Protein 1GQ8 (pdb70)

Solvent-accessible surface area: 13064 Å² total

Nearest PDB structures (foldseek):
  1gq8-assembly1_A  TM=1.003E+00  e=2.981E-58  Daucus carota
  1xg2-assembly1_A  TM=9.934E-01  e=8.150E-42  Solanum lycopersicum
  5c1e-assembly1_A  TM=9.063E-01  e=2.225E-18  Aspergillus niger ATCC 1015
  5c1c-assembly1_A  TM=9.048E-01  e=9.502E-18  Aspergillus niger ATCC 1015
  2ntq-assembly2_B  TM=8.231E-01  e=1.542E-17  Dickeya dadantii 3937

CATH classification: 2.160.20.10

Foldseek 3Di:
DDDPDAPFEEECVPPTDYPAPQVQLVPADFPDPDAHEYEYEFDEAEAAHENDARSARYEYHYPAQVGAEQEYAAAVQVPDDLVPQESYEEAHANYEYEGHEFEHDNAQVRARHERYAYNYANYEYYHHEFDDEAQHYHPAAHEYEYEAYEYEYFAQNHEYWYAYEYEAYEYAYEDHDQ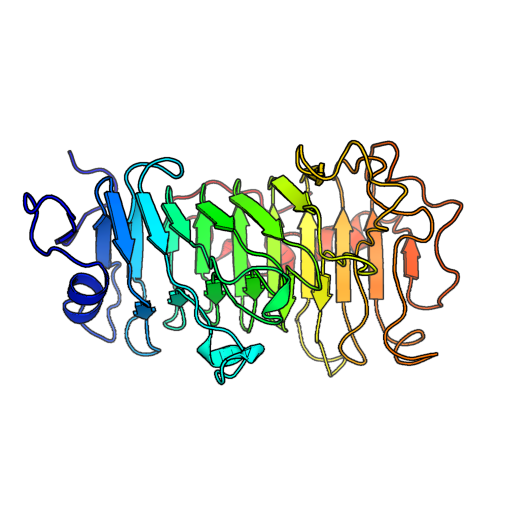PEEGEQHEYADADPVRLTAYEYAAYEYYYDPRCVVPLVRHAYAPHEYPYQAYEYEYENEEYEPSHDQQRYDYDPPCRNLARYAYEYYDYHYPNNDNPRYDPGNRYDYDDDQVVVFCSFQCNRRVCVVRVVVSVDDDDGGD

Secondary structure (DSSP, 8-state):
--SS--SEEE-TTS-SSBSSHHHHHHHSPSS-SS-EEEEE-SEEEE--EEE-TT--SEEEEES-TTTEEEEE---TTTT--TGGG-SEEE-STT-EEEEEEEEE---GGG----SEEE--TTEEEEEEEEE-STT-EEE-SSEEEEES-EEEESSS-EEES-EEEEES-EEEE---STT--EEEEEE---STT---EEEEES-EEEE-TTTGGGGGGS-EEEE--SSTT-EEEEES-EE-TTB-TT----SSTTTTTTT-EEEEES-BSGGG--TT----TTEEE---HHHHHTTSHHHHS-GGGTSGGGTS------

Organism: Daucus carota (NCBI:txid4039)

InterPro domains:
  IPR000070 Pectinesterase, catalytic [PF01095] (8-304)
  IPR011050 Pectin lyase fold/virulence factor [SSF51126] (3-318)
  IPR012334 Pectin lyase fold [G3DSA:2.160.20.10] (2-319)
  IPR018040 Pectinesterase, Tyr active site [PS00800] (33-52)
  IPR033131 Pectinesterase, Asp active site [PS00503] (152-161)

Radius of gyration: 19.17 Å; Cα contacts (8 Å, |Δi|>4): 923; chains: 1; bounding box: 56×42×48 Å

B-factor: mean 10.62, std 7.44, range [2.36, 48.69]

Structure (mmCIF, N/CA/C/O backbone):
data_1GQ8
#
_entry.id   1GQ8
#
_cell.length_a   77.690
_cell.length_b   89.410
_cell.length_c   49.500
_cell.angle_alpha   90.00
_cell.angle_beta   90.00
_cell.angle_gamma   90.00
#
_symmetry.space_group_name_H-M   'P 21 21 2'
#
loop_
_entity.id
_entity.type
_entity.pdbx_description
1 polymer PECTINESTERASE
2 non-polymer 'CACODYLATE ION'
3 water water
#
loop_
_atom_site.group_PDB
_atom_site.id
_atom_site.type_symbol
_atom_site.label_atom_id
_atom_site.label_alt_id
_atom_site.label_comp_id
_atom_site.label_asym_id
_atom_site.label_entity_id
_atom_site.label_seq_id
_atom_site.pdbx_PDB_ins_code
_atom_site.Cartn_x
_atom_site.Cartn_y
_atom_site.Cartn_z
_atom_site.occupancy
_atom_site.B_iso_or_equiv
_atom_site.auth_seq_id
_atom_site.auth_comp_id
_atom_site.auth_asym_id
_atom_site.auth_atom_id
_atom_site.pdbx_PDB_model_num
A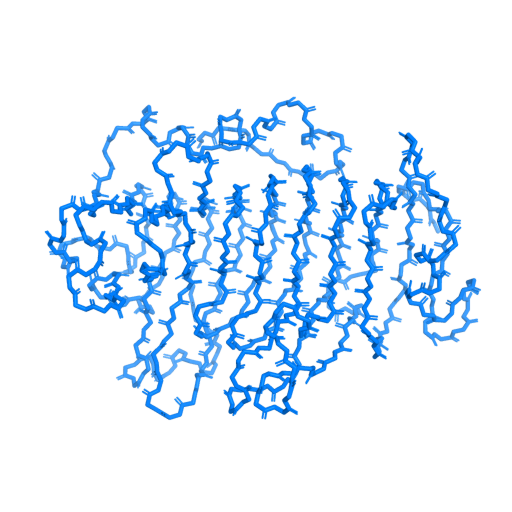TOM 9 N N . SER A 1 2 ? 26.255 19.363 28.495 1.00 24.45 2 SER A N 1
ATOM 10 C CA . SER A 1 2 ? 26.878 20.229 27.500 1.00 25.30 2 SER A CA 1
ATOM 11 C C . SER A 1 2 ? 28.219 19.679 27.039 1.00 26.47 2 SER A C 1
ATOM 12 O O . SER A 1 2 ? 28.855 18.879 27.729 1.00 26.03 2 SER A O 1
ATOM 15 N N . SER A 1 3 ? 28.661 20.154 25.881 1.00 26.22 3 SER A N 1
ATOM 16 C CA . SER A 1 3 ? 29.907 19.698 25.287 1.00 27.36 3 SER A CA 1
ATOM 17 C C . SER A 1 3 ? 30.757 20.857 24.761 1.00 27.06 3 SER A C 1
ATOM 18 O O . SER A 1 3 ? 30.356 21.533 23.816 1.00 25.29 3 SER A O 1
ATOM 21 N N . THR A 1 4 ? 31.916 21.085 25.386 1.00 26.22 4 THR A N 1
ATOM 22 C CA . THR A 1 4 ? 32.841 22.146 24.968 1.00 26.33 4 THR A CA 1
ATOM 23 C C . THR A 1 4 ? 33.863 21.506 24.030 1.00 25.87 4 THR A C 1
ATOM 24 O O . THR A 1 4 ? 33.680 21.521 22.813 1.00 26.30 4 THR A O 1
ATOM 28 N N . VAL A 1 5 ? 34.933 20.946 24.592 1.00 24.95 5 VAL A N 1
ATOM 29 C CA . VAL A 1 5 ? 35.942 20.259 23.785 1.00 23.94 5 VAL A CA 1
ATOM 30 C C . VAL A 1 5 ? 35.377 18.853 23.564 1.00 22.73 5 VAL A C 1
ATOM 31 O O . VAL A 1 5 ? 35.054 18.159 24.526 1.00 23.12 5 VAL A O 1
ATOM 35 N N . GLY A 1 6 ? 35.245 18.447 22.303 1.00 21.94 6 GLY A N 1
ATOM 36 C CA . GLY A 1 6 ? 34.689 17.138 21.977 1.00 20.29 6 GLY A CA 1
ATOM 37 C C . GLY A 1 6 ? 34.989 15.986 22.927 1.00 19.03 6 GLY A C 1
ATOM 38 O O . GLY A 1 6 ? 36.118 15.507 22.955 1.00 20.00 6 GLY A O 1
ATOM 39 N N . PRO A 1 7 ? 33.992 15.506 23.702 1.00 17.74 7 PRO A N 1
ATOM 40 C CA . PRO A 1 7 ? 34.107 14.403 24.672 1.00 15.48 7 PRO A CA 1
ATOM 41 C C . PRO A 1 7 ? 33.781 13.009 24.116 1.00 14.97 7 PRO A C 1
ATOM 42 O O . PRO A 1 7 ? 32.678 12.772 23.624 1.00 17.00 7 PRO A O 1
ATOM 46 N N . ASN A 1 8 ? 34.732 12.083 24.220 1.00 9.48 8 ASN A N 1
ATOM 47 C CA . ASN A 1 8 ? 34.536 10.725 23.713 1.00 8.68 8 ASN A CA 1
ATOM 48 C C . ASN A 1 8 ? 33.833 9.794 24.700 1.00 7.72 8 ASN A C 1
ATOM 49 O O . ASN A 1 8 ? 33.198 8.817 24.289 1.00 7.23 8 ASN A O 1
ATOM 54 N N . VAL A 1 9 ? 33.945 10.097 25.993 1.00 7.11 9 VAL A N 1
ATOM 55 C CA . VAL A 1 9 ? 33.359 9.253 27.037 1.00 6.30 9 VAL A CA 1
ATOM 56 C C . VAL A 1 9 ? 33.216 10.014 28.368 1.00 7.37 9 VAL A C 1
ATOM 57 O O . VAL A 1 9 ? 33.910 11.008 28.597 1.00 5.78 9 VAL A O 1
ATOM 61 N N . VAL A 1 10 ? 32.321 9.540 29.239 1.00 6.66 10 VAL A N 1
ATOM 62 C CA . VAL A 1 10 ? 32.078 10.173 30.541 1.00 6.57 10 VAL A CA 1
ATOM 63 C C . VAL A 1 10 ? 32.340 9.253 31.743 1.00 6.60 10 VAL A C 1
ATOM 64 O O . VAL A 1 10 ? 31.837 8.127 31.796 1.00 6.53 10 VAL A O 1
ATOM 68 N N . VAL A 1 11 ? 33.123 9.747 32.705 1.00 5.98 11 VAL A N 1
ATOM 69 C CA . VAL A 1 11 ? 33.442 9.008 33.935 1.00 4.85 11 VAL A CA 1
ATOM 70 C C . VAL A 1 11 ? 32.709 9.674 35.107 1.00 5.65 11 VAL A C 1
ATOM 71 O O . VAL A 1 11 ? 32.762 10.894 35.255 1.00 5.09 11 VAL A O 1
ATOM 75 N N . ALA A 1 12 ? 32.028 8.882 35.934 1.00 5.19 12 ALA A N 1
ATOM 76 C CA . ALA A 1 12 ? 31.306 9.434 37.084 1.00 6.12 12 ALA A CA 1
ATOM 77 C C . ALA A 1 12 ? 31.240 8.478 38.272 1.00 7.51 12 ALA A C 1
ATOM 78 O O . ALA A 1 12 ? 30.695 7.377 38.169 1.00 7.65 12 ALA A O 1
ATOM 80 N N . ALA A 1 13 ? 31.780 8.917 39.406 1.00 7.38 13 ALA A N 1
ATOM 81 C CA . ALA A 1 13 ? 31.782 8.112 40.621 1.00 7.75 13 ALA A CA 1
ATOM 82 C C . ALA A 1 13 ? 30.369 7.798 41.131 1.00 8.89 13 ALA A C 1
ATOM 83 O O . ALA A 1 13 ? 30.164 6.779 41.794 1.00 9.91 13 ALA A O 1
ATOM 85 N N . ASP A 1 14 ? 29.399 8.660 40.830 1.00 9.50 14 ASP A N 1
ATOM 86 C CA . ASP A 1 14 ? 28.032 8.423 41.294 1.00 10.46 14 ASP A CA 1
ATOM 87 C C . ASP A 1 14 ? 27.213 7.463 40.422 1.00 11.10 14 ASP A C 1
ATOM 88 O O . ASP A 1 14 ? 26.034 7.222 40.696 1.00 12.70 14 ASP A O 1
ATOM 93 N N . GLY A 1 15 ? 27.841 6.917 39.382 1.00 10.60 15 GLY A N 1
ATOM 94 C CA . GLY A 1 15 ? 27.172 5.965 38.509 1.00 10.19 15 GLY A CA 1
ATOM 95 C C . GLY A 1 15 ? 26.285 6.500 37.396 1.00 10.85 15 GLY A C 1
ATOM 96 O O . GLY A 1 15 ? 25.632 5.718 36.698 1.00 12.19 15 GLY A O 1
ATOM 97 N N . SER A 1 16 ? 26.267 7.814 37.206 1.00 10.13 16 SER A N 1
ATOM 98 C CA . SER A 1 16 ? 25.429 8.420 36.174 1.00 10.88 16 SER A CA 1
ATOM 99 C C . SER A 1 16 ? 26.086 8.527 34.798 1.00 10.98 16 SER A C 1
ATOM 100 O O . SER A 1 16 ? 25.464 9.017 33.850 1.00 13.47 16 SER A O 1
ATOM 103 N N . GLY A 1 17 ? 27.331 8.071 34.683 1.00 9.21 17 GLY A N 1
ATOM 104 C CA . GLY A 1 17 ? 28.033 8.152 33.411 1.00 8.38 17 GLY A CA 1
ATOM 105 C C . GLY A 1 17 ? 28.238 6.819 32.707 1.00 7.73 17 GLY A C 1
ATOM 106 O O . GLY A 1 17 ? 27.479 5.875 32.923 1.00 6.93 17 GLY A O 1
ATOM 107 N N . ASP A 1 18 ? 29.264 6.748 31.861 1.00 6.36 18 ASP A N 1
ATOM 108 C CA . ASP A 1 18 ? 29.570 5.528 31.111 1.00 5.62 18 ASP A CA 1
ATOM 109 C C . ASP A 1 18 ? 30.376 4.500 31.925 1.00 6.48 18 ASP A C 1
ATOM 110 O O . ASP A 1 18 ? 30.138 3.296 31.809 1.00 6.08 18 ASP A O 1
ATOM 115 N N . TYR A 1 19 ? 31.320 4.973 32.742 1.00 5.53 19 TYR A N 1
ATOM 116 C CA . TYR A 1 19 ? 32.156 4.103 33.586 1.00 5.43 19 TYR A CA 1
ATOM 117 C C . TYR A 1 19 ? 32.357 4.767 34.957 1.00 5.82 19 TYR A C 1
ATOM 118 O O . TYR A 1 19 ? 32.284 5.989 35.069 1.00 6.02 19 TYR A O 1
ATOM 127 N N . LYS A 1 20 ? 32.622 3.968 35.990 1.00 6.24 20 LYS A N 1
ATOM 128 C CA . LYS A 1 20 ? 32.822 4.509 37.338 1.00 7.86 20 LYS A CA 1
ATOM 129 C C . LYS A 1 20 ? 34.248 4.956 37.673 1.00 7.90 20 LYS A C 1
ATOM 130 O O . LYS A 1 20 ? 34.438 5.770 38.582 1.00 7.80 20 LYS A O 1
ATOM 136 N N . THR A 1 21 ? 35.246 4.427 36.965 1.00 6.86 21 THR A N 1
ATOM 137 C CA . THR A 1 21 ? 36.641 4.796 37.239 1.00 6.21 21 THR A CA 1
ATOM 138 C C . THR A 1 21 ? 37.368 5.436 36.052 1.00 6.80 21 THR A C 1
ATOM 139 O O . THR A 1 21 ? 36.995 5.240 34.896 1.00 6.22 21 THR A O 1
ATOM 143 N N . VAL A 1 22 ? 38.419 6.199 36.351 1.00 5.22 22 VAL A N 1
ATOM 144 C CA . VAL A 1 22 ? 39.213 6.856 35.313 1.00 4.90 22 VAL A CA 1
ATOM 145 C C . VAL A 1 22 ? 40.010 5.816 34.516 1.00 5.05 22 VAL A C 1
ATOM 146 O O . VAL A 1 22 ? 40.179 5.945 33.299 1.00 5.63 22 VAL A O 1
ATOM 150 N N . SER A 1 23 ? 40.489 4.778 35.196 1.00 5.44 23 SER A N 1
ATOM 151 C CA . SER A 1 23 ? 41.265 3.734 34.527 1.00 5.24 23 SER A CA 1
ATOM 152 C C . SER A 1 23 ? 40.480 3.040 33.406 1.00 5.12 23 SER A C 1
ATOM 153 O O . SER A 1 23 ? 41.056 2.663 32.384 1.00 4.78 23 SER A O 1
ATOM 156 N N . GLU A 1 24 ? 39.173 2.866 33.593 1.00 5.44 24 GLU A N 1
ATOM 157 C CA . GLU A 1 24 ? 38.349 2.229 32.565 1.00 5.30 24 GLU A CA 1
ATOM 158 C C . GLU A 1 24 ? 38.328 3.056 31.274 1.00 4.99 24 GLU A C 1
ATOM 159 O O . GLU A 1 24 ? 38.399 2.502 30.173 1.00 3.52 24 GLU A O 1
ATOM 165 N N . ALA A 1 25 ? 38.234 4.378 31.412 1.00 4.80 25 ALA A N 1
ATOM 166 C CA . ALA A 1 25 ? 38.198 5.275 30.254 1.00 4.50 25 ALA A CA 1
ATOM 167 C C . ALA A 1 25 ? 39.503 5.258 29.451 1.00 5.53 25 ALA A C 1
ATOM 168 O O . ALA A 1 25 ? 39.481 5.324 28.218 1.00 5.88 25 ALA A O 1
ATOM 170 N N . VAL A 1 26 ? 40.637 5.174 30.143 1.00 5.36 26 VAL A N 1
ATOM 171 C CA . VAL A 1 26 ? 41.933 5.132 29.465 1.00 4.89 26 VAL A CA 1
ATOM 172 C C . VAL A 1 26 ? 42.059 3.809 28.697 1.00 4.94 26 VAL A C 1
ATOM 173 O O . VAL A 1 26 ? 42.591 3.773 27.586 1.00 5.45 26 VAL A O 1
ATOM 177 N N . ALA A 1 27 ? 41.543 2.729 29.276 1.00 5.35 27 ALA A N 1
ATOM 178 C CA . ALA A 1 27 ? 41.602 1.420 28.626 1.00 5.27 27 ALA A CA 1
ATOM 179 C C . ALA A 1 27 ? 40.767 1.364 27.338 1.00 6.11 27 ALA A C 1
ATOM 180 O O . ALA A 1 27 ? 41.093 0.622 26.404 1.00 6.31 27 ALA A O 1
ATOM 182 N N . ALA A 1 28 ? 39.701 2.158 27.285 1.00 4.58 28 ALA A N 1
ATOM 183 C CA . ALA A 1 28 ? 38.811 2.185 26.123 1.00 5.23 28 ALA A CA 1
ATOM 184 C C . ALA A 1 28 ? 39.366 2.958 24.921 1.00 5.64 28 ALA A C 1
ATOM 185 O O . ALA A 1 28 ? 38.944 2.739 23.783 1.00 5.49 28 ALA A O 1
ATOM 187 N N . ALA A 1 29 ? 40.306 3.865 25.171 1.00 5.59 29 ALA A N 1
ATOM 188 C CA . ALA A 1 29 ? 40.889 4.667 24.093 1.00 5.21 29 ALA A CA 1
ATOM 189 C C . ALA A 1 29 ? 41.773 3.850 23.152 1.00 6.17 29 ALA A C 1
ATOM 190 O O . ALA A 1 29 ? 42.615 3.072 23.598 1.00 7.16 29 ALA A O 1
ATOM 192 N N . PRO A 1 30 ? 41.593 4.016 21.831 1.00 6.83 30 PRO A N 1
ATOM 193 C CA . PRO A 1 30 ? 42.404 3.274 20.856 1.00 6.77 30 PRO A CA 1
ATOM 194 C C . PRO A 1 30 ? 43.855 3.774 20.790 1.00 7.59 30 PRO A C 1
ATOM 195 O O . PRO A 1 30 ? 44.136 4.933 21.112 1.00 7.95 30 PRO A O 1
ATOM 199 N N . GLU A 1 31 ? 44.768 2.896 20.375 1.00 6.47 31 GLU A N 1
ATOM 200 C CA . GLU A 1 31 ? 46.193 3.231 20.272 1.00 6.89 31 GLU A CA 1
ATOM 201 C C . GLU A 1 31 ? 46.554 3.902 18.941 1.00 7.80 31 GLU A C 1
ATOM 202 O O . GLU A 1 31 ? 45.813 3.804 17.961 1.00 7.90 31 GLU A O 1
ATOM 208 N N . ASP A 1 32 ? 47.698 4.585 18.926 1.00 9.27 32 ASP A N 1
ATOM 209 C CA . ASP A 1 32 ? 48.214 5.251 17.726 1.00 12.35 32 ASP A CA 1
ATOM 210 C C . ASP A 1 32 ? 47.224 6.186 17.019 1.00 12.81 32 ASP A C 1
ATOM 211 O O . ASP A 1 32 ? 47.183 6.225 15.788 1.00 14.10 32 ASP A O 1
ATOM 216 N N . SER A 1 33 ? 46.447 6.949 17.783 1.00 12.88 33 SER A N 1
ATOM 217 C CA . SER A 1 33 ? 45.458 7.853 17.192 1.00 14.86 33 SER A CA 1
ATOM 218 C C . SER A 1 33 ? 46.014 9.221 16.812 1.00 15.70 33 SER A C 1
ATOM 219 O O . SER A 1 33 ? 46.776 9.826 17.564 1.00 15.69 33 SER A O 1
ATOM 222 N N . LYS A 1 34 ? 45.611 9.710 15.644 1.00 17.46 34 LYS A N 1
ATOM 223 C CA . LYS A 1 34 ? 46.065 11.009 15.157 1.00 18.80 34 LYS A CA 1
ATOM 224 C C . LYS A 1 34 ? 45.185 12.147 15.672 1.00 17.80 34 LYS A C 1
ATOM 225 O O . LYS A 1 34 ? 45.562 13.317 15.583 1.00 17.76 34 LYS A O 1
ATOM 231 N N . THR A 1 35 ? 44.008 11.803 16.190 1.00 15.83 35 THR A N 1
ATOM 232 C CA . THR A 1 35 ? 43.090 12.799 16.732 1.00 13.86 35 THR A CA 1
ATOM 233 C C . THR A 1 35 ? 43.013 12.665 18.251 1.00 12.05 35 THR A C 1
ATOM 234 O O . THR A 1 35 ? 43.375 11.632 18.814 1.00 11.32 35 THR A O 1
ATOM 238 N N . ARG A 1 36 ? 42.539 13.715 18.909 1.00 10.08 36 ARG A N 1
ATOM 239 C CA . ARG A 1 36 ? 42.442 13.736 20.365 1.00 11.58 36 ARG A CA 1
ATOM 240 C C . ARG A 1 36 ? 41.249 12.948 20.922 1.00 9.77 36 ARG A C 1
ATOM 241 O O . ARG A 1 36 ? 40.157 12.971 20.349 1.00 9.94 36 ARG A O 1
ATOM 249 N N . TYR A 1 37 ? 41.478 12.239 22.029 1.00 7.35 37 TYR A N 1
ATOM 250 C CA . TYR A 1 37 ? 40.440 11.450 22.708 1.00 6.80 37 TYR A CA 1
ATOM 251 C C . TYR A 1 37 ? 40.222 12.124 24.065 1.00 6.68 37 TYR A C 1
ATOM 252 O O . TYR A 1 37 ? 41.113 12.125 24.915 1.00 6.43 37 TYR A O 1
ATOM 261 N N . VAL A 1 38 ? 39.033 12.690 24.257 1.00 6.30 38 VAL A N 1
ATOM 262 C CA . VAL A 1 38 ? 38.699 13.429 25.476 1.00 6.44 38 VAL A CA 1
ATOM 263 C C . VAL A 1 38 ? 37.864 12.665 26.503 1.00 6.89 38 VAL A C 1
ATOM 264 O O . VAL A 1 38 ? 36.823 12.091 26.170 1.00 7.05 38 VAL A O 1
ATOM 268 N N . ILE A 1 39 ? 38.327 12.677 27.754 1.00 5.64 39 ILE A N 1
ATOM 269 C CA . ILE A 1 39 ? 37.649 11.998 28.863 1.00 5.36 39 ILE A CA 1
ATOM 270 C C . ILE A 1 39 ? 37.072 13.015 29.853 1.00 6.05 39 ILE A C 1
ATOM 271 O O . ILE A 1 39 ? 37.826 13.734 30.510 1.00 5.77 39 ILE A O 1
ATOM 276 N N . ARG A 1 40 ? 35.748 13.097 29.954 1.00 5.70 40 ARG A N 1
ATOM 277 C CA . ARG A 1 40 ? 35.154 14.019 30.919 1.00 8.49 40 ARG A CA 1
ATOM 278 C C . ARG A 1 40 ? 35.027 13.298 32.256 1.00 8.72 40 ARG A C 1
ATOM 279 O O . ARG A 1 40 ? 34.477 12.198 32.316 1.00 9.24 40 ARG A O 1
ATOM 287 N N . ILE A 1 41 ? 35.513 13.926 33.325 1.00 7.71 41 ILE A N 1
ATOM 288 C CA . ILE A 1 41 ? 35.466 13.324 34.656 1.00 7.88 41 ILE A CA 1
ATOM 289 C C . ILE A 1 41 ? 34.629 14.190 35.606 1.00 8.22 41 ILE A C 1
ATOM 290 O O . ILE A 1 41 ? 35.027 15.300 35.951 1.00 8.99 41 ILE A O 1
ATOM 295 N N . LYS A 1 42 ? 33.471 13.675 36.020 1.00 6.26 42 LYS A N 1
ATOM 296 C CA . LYS A 1 42 ? 32.567 14.407 36.910 1.00 7.02 42 LYS A CA 1
ATOM 297 C C . LYS A 1 42 ? 33.033 14.471 38.368 1.00 6.46 42 LYS A C 1
ATOM 298 O O . LYS A 1 42 ? 33.895 13.702 38.798 1.00 5.69 42 LYS A O 1
ATOM 304 N N . ALA A 1 43 ? 32.446 15.399 39.122 1.00 7.65 43 ALA A N 1
ATOM 305 C CA . ALA A 1 43 ? 32.780 15.615 40.531 1.00 8.21 43 ALA A CA 1
ATOM 306 C C . ALA A 1 43 ? 32.760 14.351 41.392 1.00 9.21 43 ALA A C 1
ATOM 307 O O . ALA A 1 43 ? 31.853 13.520 41.273 1.00 10.04 43 ALA A O 1
ATOM 309 N N . GLY A 1 44 ? 33.764 14.224 42.261 1.00 7.30 44 GLY A N 1
ATOM 310 C CA . GLY A 1 44 ? 33.875 13.076 43.151 1.00 8.45 44 GLY A CA 1
ATOM 311 C C . GLY A 1 44 ? 35.317 12.757 43.530 1.00 7.23 44 GLY A C 1
ATOM 312 O O . GLY A 1 44 ? 36.241 13.432 43.072 1.00 7.83 44 GLY A O 1
ATOM 313 N N . VAL A 1 45 ? 35.512 11.741 44.372 1.00 7.38 45 VAL A N 1
ATOM 314 C CA . VAL A 1 45 ? 36.852 11.315 44.796 1.00 8.01 45 VAL A CA 1
ATOM 315 C C . VAL A 1 45 ? 37.139 9.924 44.217 1.00 9.01 45 VAL A C 1
ATOM 316 O O . VAL A 1 45 ? 36.362 8.989 44.427 1.00 9.48 45 VAL A O 1
ATOM 320 N N . TYR A 1 46 ? 38.249 9.794 43.491 1.00 7.71 46 TYR A N 1
ATOM 321 C CA . TYR A 1 46 ? 38.619 8.528 42.859 1.00 6.93 46 TYR A CA 1
ATOM 322 C C . TYR A 1 46 ? 39.884 7.899 43.459 1.00 7.41 46 TYR A C 1
ATOM 323 O O . TYR A 1 46 ? 40.999 8.369 43.226 1.00 6.39 46 TYR A O 1
ATOM 332 N N . ARG A 1 47 ? 39.698 6.834 44.238 1.00 7.76 47 ARG A N 1
ATOM 333 C CA . ARG A 1 47 ? 40.809 6.129 44.882 1.00 8.81 47 ARG A CA 1
ATOM 334 C C . ARG A 1 47 ? 41.399 5.069 43.949 1.00 9.06 47 ARG A C 1
ATOM 335 O O . ARG A 1 47 ? 40.966 3.916 43.966 1.00 9.03 47 ARG A O 1
ATOM 343 N N . GLU A 1 48 ? 42.393 5.457 43.150 1.00 7.05 48 GLU A N 1
ATOM 344 C CA . GLU A 1 48 ? 43.023 4.540 42.202 1.00 7.35 48 GLU A CA 1
ATOM 345 C C . GLU A 1 48 ? 44.338 5.107 41.661 1.00 7.82 48 GLU A C 1
ATOM 346 O O . GLU A 1 48 ? 44.556 6.318 41.705 1.00 7.81 48 GLU A O 1
ATOM 352 N N . ASN A 1 49 ? 45.217 4.227 41.179 1.00 7.91 49 ASN A N 1
ATOM 353 C CA . ASN A 1 49 ? 46.471 4.654 40.550 1.00 8.67 49 ASN A CA 1
ATOM 354 C C . ASN A 1 49 ? 46.153 4.552 39.054 1.00 8.27 49 ASN A C 1
ATOM 355 O O . ASN A 1 49 ? 45.573 3.558 38.617 1.00 9.65 49 ASN A O 1
ATOM 360 N N . VAL A 1 50 ? 46.515 5.566 38.273 1.00 6.43 50 VAL A N 1
ATOM 361 C CA . VAL A 1 50 ? 46.227 5.558 36.835 1.00 6.00 50 VAL A CA 1
ATOM 362 C C . VAL A 1 50 ? 47.494 5.621 35.989 1.00 6.89 50 VAL A C 1
ATOM 363 O O . VAL A 1 50 ? 48.424 6.357 36.309 1.00 6.91 50 VAL A O 1
ATOM 367 N N . ASP A 1 51 ? 47.523 4.844 34.906 1.00 6.66 51 ASP A N 1
ATOM 368 C CA . ASP A 1 51 ? 48.673 4.813 34.005 1.00 8.18 51 ASP A CA 1
ATOM 369 C C . ASP A 1 51 ? 48.236 5.059 32.557 1.00 7.23 51 ASP A C 1
ATOM 370 O O . ASP A 1 51 ? 47.265 4.465 32.092 1.00 7.98 51 ASP A O 1
ATOM 375 N N . VAL A 1 52 ? 48.941 5.958 31.867 1.00 5.92 52 VAL A N 1
ATOM 376 C CA . VAL A 1 52 ? 48.674 6.277 30.456 1.00 6.02 52 VAL A CA 1
ATOM 377 C C . VAL A 1 52 ? 49.979 5.923 29.731 1.00 6.00 52 VAL A C 1
ATOM 378 O O . VAL A 1 52 ? 50.884 6.757 29.621 1.00 5.52 52 VAL A O 1
ATOM 382 N N . PRO A 1 53 ? 50.092 4.678 29.230 1.00 6.64 53 PRO A N 1
ATOM 383 C CA . PRO A 1 53 ? 51.283 4.178 28.526 1.00 7.06 53 PRO A CA 1
ATOM 384 C C . PRO A 1 53 ? 51.678 4.801 27.179 1.00 7.17 53 PRO A C 1
ATOM 385 O O . PRO A 1 53 ? 50.922 5.563 26.578 1.00 7.26 53 PRO A O 1
ATOM 389 N N . LYS A 1 54 ? 52.880 4.453 26.719 1.00 8.41 54 LYS A N 1
ATOM 390 C CA . LYS A 1 54 ? 53.444 4.987 25.478 1.00 8.25 54 LYS A CA 1
ATOM 391 C C . LYS A 1 54 ? 52.607 4.904 24.199 1.00 7.44 54 LYS A C 1
ATOM 392 O O . LYS A 1 54 ? 52.706 5.790 23.352 1.00 8.45 54 LYS A O 1
ATOM 398 N N . LYS A 1 55 ? 51.790 3.865 24.045 1.00 7.43 55 LYS A N 1
ATOM 399 C CA . LYS A 1 55 ? 50.978 3.731 22.835 1.00 6.67 55 LYS A CA 1
ATOM 400 C C . LYS A 1 55 ? 49.649 4.500 22.862 1.00 5.75 55 LYS A C 1
ATOM 401 O O . LYS A 1 55 ? 48.969 4.610 21.834 1.00 5.95 55 LYS A O 1
ATOM 407 N N . LYS A 1 56 ? 49.275 5.024 24.027 1.00 4.08 56 LYS A N 1
ATOM 408 C CA . LYS A 1 56 ? 48.042 5.803 24.152 1.00 4.66 56 LYS A CA 1
ATOM 409 C C . LYS A 1 56 ? 48.404 7.287 24.029 1.00 6.20 56 LYS A C 1
ATOM 410 O O . LYS A 1 56 ? 48.667 7.968 25.028 1.00 6.79 56 LYS A O 1
ATOM 416 N N . LYS A 1 57 ? 48.422 7.777 22.793 1.00 5.38 57 LYS A N 1
ATOM 417 C CA . LYS A 1 57 ? 48.779 9.164 22.504 1.00 6.33 57 LYS A CA 1
ATOM 418 C C . LYS A 1 57 ? 47.593 10.117 22.349 1.00 6.56 57 LYS A C 1
ATOM 419 O O . LYS A 1 57 ? 46.482 9.703 22.007 1.00 6.63 57 LYS A O 1
ATOM 425 N N . ASN A 1 58 ? 47.848 11.398 22.612 1.00 5.25 58 ASN A N 1
ATOM 426 C CA . ASN A 1 58 ? 46.850 12.457 22.495 1.00 6.68 58 ASN A CA 1
ATOM 427 C C . ASN A 1 58 ? 45.589 12.287 23.353 1.00 6.75 58 ASN A C 1
ATOM 428 O O . ASN A 1 58 ? 44.476 12.535 22.884 1.00 6.28 58 ASN A O 1
ATOM 433 N N . ILE A 1 59 ? 45.774 11.884 24.609 1.00 6.14 59 ILE A N 1
ATOM 434 C CA . ILE A 1 59 ? 44.664 11.698 25.549 1.00 6.71 59 ILE A CA 1
ATOM 435 C C . ILE A 1 59 ? 44.488 12.970 26.400 1.00 6.90 59 ILE A C 1
ATOM 436 O O . ILE A 1 59 ? 45.477 13.577 26.814 1.00 5.62 59 ILE A O 1
ATOM 441 N N . MET A 1 60 ? 43.240 13.362 26.664 1.00 6.64 60 MET A N 1
ATOM 442 C CA . MET A 1 60 ? 42.952 14.553 27.475 1.00 6.33 60 MET A CA 1
ATOM 443 C C . MET A 1 60 ? 41.991 14.283 28.645 1.00 7.93 60 MET A C 1
ATOM 444 O O . MET A 1 60 ? 40.947 13.648 28.465 1.00 8.59 60 MET A O 1
ATOM 449 N N . PHE A 1 61 ? 42.354 14.760 29.838 1.00 5.92 61 PHE A N 1
ATOM 450 C CA . PHE A 1 61 ? 41.519 14.630 31.042 1.00 7.15 61 PHE A CA 1
ATOM 451 C C . PHE A 1 61 ? 40.801 15.972 31.215 1.00 8.70 61 PHE A C 1
ATOM 452 O O . PHE A 1 61 ? 41.454 17.017 31.298 1.00 8.61 61 PHE A O 1
ATOM 460 N N . LEU A 1 62 ? 39.471 15.950 31.278 1.00 8.79 62 LEU A N 1
ATOM 461 C CA . LEU A 1 62 ? 38.694 17.178 31.447 1.00 10.20 62 LEU A CA 1
ATOM 462 C C . LEU A 1 62 ? 37.774 17.071 32.671 1.00 10.31 62 LEU A C 1
ATOM 463 O O . LEU A 1 62 ? 36.669 16.535 32.579 1.00 9.95 62 LEU A O 1
ATOM 468 N N . GLY A 1 63 ? 38.229 17.590 33.809 1.00 9.21 63 GLY A N 1
ATOM 469 C CA . GLY A 1 63 ? 37.432 17.526 35.025 1.00 7.77 63 GLY A CA 1
ATOM 470 C C . GLY A 1 63 ? 36.385 18.620 35.158 1.00 8.63 63 GLY A C 1
ATOM 471 O O . GLY A 1 63 ? 36.341 19.550 34.351 1.00 6.82 63 GLY A O 1
ATOM 472 N N . ASP A 1 64 ? 35.539 18.517 36.181 1.00 9.91 64 ASP A N 1
ATOM 473 C CA . ASP A 1 64 ? 34.500 19.521 36.399 1.00 10.92 64 ASP A CA 1
ATOM 474 C C . ASP A 1 64 ? 34.931 20.650 37.339 1.00 11.56 64 ASP A C 1
ATOM 475 O O . ASP A 1 64 ? 34.137 21.542 37.643 1.00 12.41 64 ASP A O 1
ATOM 480 N N . GLY A 1 65 ? 36.184 20.616 37.789 1.00 9.55 65 GLY A N 1
ATOM 481 C CA . GLY A 1 65 ? 36.680 21.652 38.684 1.00 9.29 65 GLY A CA 1
ATOM 482 C C . GLY A 1 65 ? 37.819 21.187 39.576 1.00 8.17 65 GLY A C 1
ATOM 483 O O . GLY A 1 65 ? 37.735 20.121 40.187 1.00 8.22 65 GLY A O 1
ATOM 484 N N . ARG A 1 66 ? 38.878 21.992 39.669 1.00 7.56 66 ARG A N 1
ATOM 485 C CA . ARG A 1 66 ? 40.041 21.638 40.483 1.00 8.69 66 ARG A CA 1
ATOM 486 C C . ARG A 1 66 ? 39.698 21.341 41.948 1.00 10.59 66 ARG A C 1
ATOM 487 O O . ARG A 1 66 ? 40.335 20.499 42.581 1.00 10.53 66 ARG A O 1
ATOM 495 N N . THR A 1 67 ? 38.677 22.013 42.472 1.00 10.93 67 THR A N 1
ATOM 496 C CA . THR A 1 67 ? 38.260 21.839 43.862 1.00 12.79 67 THR A CA 1
ATOM 497 C C . THR A 1 67 ? 37.375 20.618 44.125 1.00 12.00 67 THR A C 1
ATOM 498 O O . THR A 1 67 ? 37.352 20.101 45.243 1.00 13.05 67 THR A O 1
ATOM 502 N N . SER A 1 68 ? 36.671 20.144 43.100 1.00 10.21 68 SER A N 1
ATOM 503 C CA . SER A 1 68 ? 35.732 19.035 43.273 1.00 10.68 68 SER A CA 1
ATOM 504 C C . SER A 1 68 ? 36.019 17.687 42.607 1.00 8.92 68 SER A C 1
ATOM 505 O O . SER A 1 68 ? 35.292 16.721 42.844 1.00 9.50 68 SER A O 1
ATOM 508 N N . THR A 1 69 ? 37.059 17.613 41.785 1.00 7.00 69 THR A N 1
ATOM 509 C CA . THR A 1 69 ? 37.401 16.373 41.081 1.00 6.47 69 THR A CA 1
ATOM 510 C C . THR A 1 69 ? 38.794 15.944 41.543 1.00 6.07 69 THR A C 1
ATOM 511 O O . THR A 1 69 ? 39.785 16.554 41.153 1.00 5.13 69 THR A O 1
ATOM 515 N N . ILE A 1 70 ? 38.858 14.884 42.355 1.00 5.02 70 ILE A N 1
ATOM 516 C CA . ILE A 1 70 ? 40.118 14.414 42.952 1.00 6.21 70 ILE A CA 1
ATOM 517 C C . ILE A 1 70 ? 40.543 12.961 42.662 1.00 5.51 70 ILE A C 1
ATOM 518 O O . ILE A 1 70 ? 39.750 12.039 42.856 1.00 6.59 70 ILE A O 1
ATOM 523 N N . ILE A 1 71 ? 41.790 12.758 42.218 1.00 5.22 71 ILE A N 1
ATOM 524 C CA . ILE A 1 71 ? 42.334 11.405 41.989 1.00 4.49 71 ILE A CA 1
ATOM 525 C C . ILE A 1 71 ? 43.378 11.231 43.106 1.00 6.26 71 ILE A C 1
ATOM 526 O O . ILE A 1 71 ? 44.333 12.011 43.190 1.00 5.14 71 ILE A O 1
ATOM 531 N N . THR A 1 72 ? 43.211 10.208 43.949 1.00 6.01 72 THR A N 1
ATOM 532 C CA . THR A 1 72 ? 44.092 10.016 45.108 1.00 7.16 72 THR A CA 1
ATOM 533 C C . THR A 1 72 ? 44.590 8.583 45.399 1.00 8.13 72 THR A C 1
ATOM 534 O O . THR A 1 72 ? 43.917 7.602 45.069 1.00 7.64 72 THR A O 1
ATOM 538 N N . ALA A 1 73 ? 45.772 8.489 46.023 1.00 6.11 73 ALA A N 1
ATOM 539 C CA . ALA A 1 73 ? 46.413 7.222 46.417 1.00 7.29 73 ALA A CA 1
ATOM 540 C C . ALA A 1 73 ? 47.558 7.519 47.410 1.00 6.85 73 ALA A C 1
ATOM 541 O O . ALA A 1 73 ? 47.807 8.686 47.716 1.00 7.47 73 ALA A O 1
ATOM 543 N N . SER A 1 74 ? 48.250 6.488 47.911 1.00 6.32 74 SER A N 1
ATOM 544 C CA . SER A 1 74 ? 49.340 6.707 48.878 1.00 7.04 74 SER A CA 1
ATOM 545 C C . SER A 1 74 ? 50.568 5.773 48.833 1.00 7.84 74 SER A C 1
ATOM 546 O O . SER A 1 74 ? 51.120 5.421 49.884 1.00 7.89 74 SER A O 1
ATOM 549 N N . LYS A 1 75 ? 51.009 5.379 47.640 1.00 7.73 75 LYS A N 1
ATOM 550 C CA . LYS A 1 75 ? 52.189 4.511 47.529 1.00 7.86 75 LYS A CA 1
ATOM 551 C C . LYS A 1 75 ? 53.434 5.309 47.928 1.00 7.38 75 LYS A C 1
ATOM 552 O O . LYS A 1 75 ? 53.524 6.504 47.637 1.00 7.24 75 LYS A O 1
ATOM 558 N N . ASN A 1 76 ? 54.396 4.656 48.584 1.00 7.36 76 ASN A N 1
ATOM 559 C CA . ASN A 1 76 ? 55.611 5.346 49.032 1.00 7.14 76 ASN A CA 1
ATOM 560 C C . ASN A 1 76 ? 56.834 4.431 49.190 1.00 8.53 76 ASN A C 1
ATOM 561 O O . ASN A 1 76 ? 56.708 3.207 49.204 1.00 9.17 76 ASN A O 1
ATOM 566 N N . VAL A 1 77 ? 58.016 5.037 49.310 1.00 8.09 77 VAL A N 1
ATOM 567 C CA . VAL A 1 77 ? 59.268 4.289 49.450 1.00 9.73 77 VAL A CA 1
ATOM 568 C C . VAL A 1 77 ? 59.464 3.644 50.828 1.00 10.46 77 VAL A C 1
ATOM 569 O O . VAL A 1 77 ? 60.016 2.545 50.934 1.00 10.84 77 VAL A O 1
ATOM 573 N N . GLN A 1 78 ? 59.019 4.321 51.880 1.00 10.97 78 GLN A N 1
ATOM 574 C CA . GLN A 1 78 ? 59.159 3.781 53.231 1.00 13.58 78 GLN A CA 1
ATOM 575 C C . GLN A 1 78 ? 58.458 2.426 53.357 1.00 13.53 78 GLN A C 1
ATOM 576 O O . GLN A 1 78 ? 58.919 1.543 54.088 1.00 13.56 78 GLN A O 1
ATOM 582 N N . ASP A 1 79 ? 57.354 2.258 52.631 1.00 13.22 79 ASP A N 1
ATOM 583 C CA . ASP A 1 79 ? 56.590 1.015 52.682 1.00 13.80 79 ASP A CA 1
ATOM 584 C C . ASP A 1 79 ? 56.976 -0.042 51.642 1.00 13.36 79 ASP A C 1
ATOM 585 O O . ASP A 1 79 ? 56.410 -1.134 51.646 1.00 15.23 79 ASP A O 1
ATOM 590 N N . GLY A 1 80 ? 57.914 0.269 50.746 1.00 13.28 80 GLY A N 1
ATOM 591 C CA . GLY A 1 80 ? 58.330 -0.733 49.774 1.00 12.04 80 GLY A CA 1
ATOM 592 C C . GLY A 1 80 ? 58.299 -0.455 48.276 1.00 11.78 80 GLY A C 1
ATOM 593 O O . GLY A 1 80 ? 58.755 -1.289 47.490 1.00 11.87 80 GLY A O 1
ATOM 594 N N . SER A 1 81 ? 57.762 0.687 47.863 1.00 11.43 81 SER A N 1
ATOM 595 C CA . SER A 1 81 ? 57.706 1.024 46.438 1.00 11.17 81 SER A CA 1
ATOM 596 C C . SER A 1 81 ? 58.962 1.795 46.026 1.00 11.14 81 SER A C 1
ATOM 597 O O . SER A 1 81 ? 59.715 2.247 46.883 1.00 12.29 81 SER A O 1
ATOM 600 N N . THR A 1 82 ? 59.204 1.923 44.722 1.00 11.37 82 THR A N 1
ATOM 601 C CA . THR A 1 82 ? 60.352 2.698 44.242 1.00 10.25 82 THR A CA 1
ATOM 602 C C . THR A 1 82 ? 59.801 4.100 43.971 1.00 9.93 82 THR A C 1
ATOM 603 O O . THR A 1 82 ? 58.585 4.274 43.870 1.00 8.41 82 THR A O 1
ATOM 607 N N . THR A 1 83 ? 60.677 5.096 43.866 1.00 9.46 83 THR A N 1
ATOM 608 C CA . THR A 1 83 ? 60.230 6.468 43.607 1.00 9.46 83 THR A CA 1
ATOM 609 C C . THR A 1 83 ? 59.417 6.540 42.314 1.00 8.41 83 THR A C 1
ATOM 610 O O . THR A 1 83 ? 58.335 7.125 42.279 1.00 8.04 83 THR A O 1
ATOM 614 N N . PHE A 1 84 ? 59.951 5.937 41.256 1.00 9.18 84 PHE A N 1
ATOM 615 C CA . PHE A 1 84 ? 59.311 5.916 39.942 1.00 9.02 84 PHE A CA 1
ATOM 616 C C . PHE A 1 84 ? 57.908 5.288 39.967 1.00 9.01 84 PHE A C 1
ATOM 617 O O . PHE A 1 84 ? 56.971 5.822 39.365 1.00 9.01 84 PHE A O 1
ATOM 625 N N . ASN A 1 85 ? 57.758 4.172 40.678 1.00 9.02 85 ASN A N 1
ATOM 626 C CA . ASN A 1 85 ? 56.470 3.469 40.757 1.00 9.46 85 ASN A CA 1
ATOM 627 C C . ASN A 1 85 ? 55.468 3.992 41.797 1.00 8.57 85 ASN A C 1
ATOM 628 O O . ASN A 1 85 ? 54.344 3.492 41.874 1.00 9.76 85 ASN A O 1
ATOM 633 N N . SER A 1 86 ? 55.848 4.995 42.584 1.00 6.93 86 SER A N 1
ATOM 634 C CA . SER A 1 86 ? 54.948 5.518 43.622 1.00 6.14 86 SER A CA 1
ATOM 635 C C . SER A 1 86 ? 53.898 6.540 43.170 1.00 6.19 86 SER A C 1
ATOM 636 O O . SER A 1 86 ? 53.015 6.914 43.949 1.00 4.69 86 SER A O 1
ATOM 639 N N . ALA A 1 87 ? 53.987 6.984 41.922 1.00 6.08 87 ALA A N 1
ATOM 640 C CA . ALA A 1 87 ? 53.068 7.989 41.382 1.00 5.14 87 ALA A CA 1
ATOM 641 C C . ALA A 1 87 ? 51.581 7.620 41.349 1.00 5.41 87 ALA A C 1
ATOM 642 O O . ALA A 1 87 ? 51.212 6.538 40.892 1.00 5.25 87 ALA A O 1
ATOM 644 N N . THR A 1 88 ? 50.731 8.533 41.824 1.00 6.00 88 THR A N 1
ATOM 645 C CA . THR A 1 88 ? 49.283 8.306 41.810 1.00 5.71 88 THR A CA 1
ATOM 646 C C . THR A 1 88 ? 48.813 8.281 40.348 1.00 5.97 88 THR A C 1
ATOM 647 O O . THR A 1 88 ? 47.997 7.443 39.959 1.00 6.06 88 THR A O 1
ATOM 651 N N . VAL A 1 89 ? 49.334 9.206 39.544 1.00 5.69 89 VAL A N 1
ATOM 652 C CA . VAL A 1 89 ? 49.016 9.272 38.114 1.00 5.75 89 VAL A CA 1
ATOM 653 C C . VAL A 1 89 ? 50.323 9.372 37.317 1.00 6.13 89 VAL A C 1
ATOM 654 O O . VAL A 1 89 ? 51.185 10.197 37.629 1.00 5.43 89 VAL A O 1
ATOM 658 N N . ALA A 1 90 ? 50.468 8.526 36.300 1.00 5.84 90 ALA A N 1
ATOM 659 C CA . ALA A 1 90 ? 51.665 8.529 35.460 1.00 6.54 90 ALA A CA 1
ATOM 660 C C . ALA A 1 90 ? 51.278 8.725 33.993 1.00 7.89 90 ALA A C 1
ATOM 661 O O . ALA A 1 90 ? 50.618 7.871 33.397 1.00 8.16 90 ALA A O 1
ATOM 663 N N . ALA A 1 91 ? 51.686 9.856 33.420 1.00 6.94 91 ALA A N 1
ATOM 664 C CA . ALA A 1 91 ? 51.375 10.181 32.027 1.00 7.21 91 ALA A CA 1
ATOM 665 C C . ALA A 1 91 ? 52.612 10.038 31.136 1.00 7.55 91 ALA A C 1
ATOM 666 O O . ALA A 1 91 ? 53.528 10.859 31.207 1.00 7.77 91 ALA A O 1
ATOM 668 N N . VAL A 1 92 ? 52.625 9.007 30.291 1.00 6.74 92 VAL A N 1
ATOM 669 C CA . VAL A 1 92 ? 53.761 8.744 29.407 1.00 7.41 92 VAL A CA 1
ATOM 670 C C . VAL A 1 92 ? 53.479 8.928 27.906 1.00 5.40 92 VAL A C 1
ATOM 671 O O . VAL A 1 92 ? 54.310 9.483 27.178 1.00 5.36 92 VAL A O 1
ATOM 675 N N . GLY A 1 93 ? 52.321 8.469 27.438 1.00 4.51 93 GLY A N 1
ATOM 676 C CA . GLY A 1 93 ? 51.987 8.617 26.026 1.00 4.82 93 GLY A CA 1
ATOM 677 C C . GLY A 1 93 ? 52.068 10.057 25.536 1.00 4.74 93 GLY A C 1
ATOM 678 O O . GLY A 1 93 ? 51.542 10.964 26.177 1.00 5.73 93 GLY A O 1
ATOM 679 N N . ALA A 1 94 ? 52.715 10.267 24.390 1.00 4.86 94 ALA A N 1
ATOM 680 C CA . ALA A 1 94 ? 52.892 11.605 23.817 1.00 5.50 94 ALA A CA 1
ATOM 681 C C . ALA A 1 94 ? 51.628 12.454 23.637 1.00 4.89 94 ALA A C 1
ATOM 682 O O . ALA A 1 94 ? 50.570 11.947 23.268 1.00 7.10 94 ALA A O 1
ATOM 684 N N . GLY A 1 95 ? 51.762 13.756 23.893 1.00 4.88 95 GLY A N 1
ATOM 685 C CA . GLY A 1 95 ? 50.654 14.689 23.728 1.00 4.67 95 GLY A CA 1
ATOM 686 C C . GLY A 1 95 ? 49.545 14.695 24.770 1.00 4.55 95 GLY A C 1
ATOM 687 O O . GLY A 1 95 ? 48.399 15.021 24.446 1.00 5.56 95 GLY A O 1
ATOM 688 N N . PHE A 1 96 ? 49.875 14.357 26.016 1.00 4.33 96 PHE A N 1
ATOM 689 C CA . PHE A 1 96 ? 48.887 14.323 27.104 1.00 4.65 96 PHE A CA 1
ATOM 690 C C . PHE A 1 96 ? 48.466 15.725 27.571 1.00 4.61 96 PHE A C 1
ATOM 691 O O . PHE A 1 96 ? 49.308 16.616 27.702 1.00 4.88 96 PHE A O 1
ATOM 699 N N . LEU A 1 97 ? 47.168 15.908 27.833 1.00 4.15 97 LEU A N 1
ATOM 700 C CA . LEU A 1 97 ? 46.622 17.192 28.301 1.00 3.67 97 LEU A CA 1
ATOM 701 C C . LEU A 1 97 ? 45.676 16.982 29.497 1.00 5.21 97 LEU A C 1
ATOM 702 O O . LEU A 1 97 ? 45.031 15.936 29.605 1.00 4.11 97 LEU A O 1
ATOM 707 N N . ALA A 1 98 ? 45.588 17.971 30.389 1.00 4.48 98 ALA A N 1
ATOM 708 C CA . ALA A 1 98 ? 44.688 17.882 31.544 1.00 4.15 98 ALA A CA 1
ATOM 709 C C . ALA A 1 98 ? 44.294 19.266 32.083 1.00 5.23 98 ALA A C 1
ATOM 710 O O . ALA A 1 98 ? 45.127 20.170 32.120 1.00 3.89 98 ALA A O 1
ATOM 712 N N . ARG A 1 99 ? 43.026 19.430 32.478 1.00 4.60 99 ARG A N 1
ATOM 713 C CA . ARG A 1 99 ? 42.547 20.696 33.046 1.00 5.63 99 ARG A CA 1
ATOM 714 C C . ARG A 1 99 ? 41.412 20.521 34.073 1.00 5.77 99 ARG A C 1
ATOM 715 O O . ARG A 1 99 ? 40.645 19.554 34.015 1.00 4.85 99 ARG A O 1
ATOM 723 N N . ASP A 1 100 ? 41.335 21.459 35.019 1.00 4.72 100 ASP A N 1
ATOM 724 C CA . ASP A 1 100 ? 40.311 21.473 36.070 1.00 4.97 100 ASP A CA 1
ATOM 725 C C . ASP A 1 100 ? 40.221 20.188 36.913 1.00 5.35 100 ASP A C 1
ATOM 726 O O . ASP A 1 100 ? 39.134 19.622 37.078 1.00 6.17 100 ASP A O 1
ATOM 731 N N . ILE A 1 101 ? 41.343 19.751 37.481 1.00 4.95 101 ILE A N 1
ATOM 732 C CA . ILE A 1 101 ? 41.360 18.518 38.284 1.00 5.76 101 ILE A CA 1
ATOM 733 C C . ILE A 1 101 ? 42.539 18.479 39.276 1.00 6.20 101 ILE A C 1
ATOM 734 O O . ILE A 1 101 ? 43.510 19.224 39.115 1.00 6.20 101 ILE A O 1
ATOM 739 N N . THR A 1 102 ? 42.445 17.624 40.299 1.00 6.36 102 THR A N 1
ATOM 740 C CA . THR A 1 102 ? 43.504 17.482 41.315 1.00 6.14 102 THR A CA 1
ATOM 741 C C . THR A 1 102 ? 44.173 16.096 41.314 1.00 5.30 102 THR A C 1
ATOM 742 O O . THR A 1 102 ? 43.494 15.077 41.192 1.00 5.86 102 THR A O 1
ATOM 746 N N . PHE A 1 103 ? 45.502 16.077 41.443 1.00 4.14 103 PHE A N 1
ATOM 747 C CA . PHE A 1 103 ? 46.298 14.841 41.525 1.00 5.30 103 PHE A CA 1
ATOM 748 C C . PHE A 1 103 ? 46.978 14.923 42.906 1.00 4.58 103 PHE A C 1
ATOM 749 O O . PHE A 1 103 ? 47.688 15.890 43.175 1.00 5.46 103 PHE A O 1
ATOM 757 N N A GLN A 1 104 ? 46.773 13.921 43.764 0.50 5.11 104 GLN A N 1
ATOM 758 N N B GLN A 1 104 ? 46.784 13.920 43.761 0.50 4.23 104 GLN A N 1
ATOM 759 C CA A GLN A 1 104 ? 47.345 13.952 45.116 0.50 5.86 104 GLN A CA 1
ATOM 760 C CA B GLN A 1 104 ? 47.400 13.951 45.091 0.50 4.44 104 GLN A CA 1
ATOM 761 C C A GLN A 1 104 ? 47.842 12.611 45.680 0.50 5.95 104 GLN A C 1
ATOM 762 C C B GLN A 1 104 ? 47.896 12.608 45.630 0.50 4.87 104 GLN A C 1
ATOM 763 O O A GLN A 1 104 ? 47.451 11.545 45.200 0.50 4.39 104 GLN A O 1
ATOM 764 O O B GLN A 1 104 ? 47.348 11.546 45.305 0.50 5.59 104 GLN A O 1
ATOM 775 N N . ASN A 1 105 ? 48.829 12.684 46.577 1.00 4.81 105 ASN A N 1
ATOM 776 C CA . ASN A 1 105 ? 49.395 11.500 47.245 1.00 5.05 105 ASN A CA 1
ATOM 777 C C . ASN A 1 105 ? 49.320 11.839 48.742 1.00 6.12 105 ASN A C 1
ATOM 778 O O . ASN A 1 105 ? 49.900 12.838 49.184 1.00 6.09 105 ASN A O 1
ATOM 783 N N . THR A 1 106 ? 48.618 11.010 49.516 1.00 6.39 106 THR A N 1
ATOM 784 C CA . THR A 1 106 ? 48.418 11.254 50.950 1.00 7.06 106 THR A CA 1
ATOM 785 C C . THR A 1 106 ? 49.315 10.512 51.950 1.00 7.59 106 THR A C 1
ATOM 786 O O . THR A 1 106 ? 48.993 10.457 53.141 1.00 8.63 106 THR A O 1
ATOM 790 N N . ALA A 1 107 ? 50.435 9.965 51.488 1.00 6.47 107 ALA A N 1
ATOM 791 C CA . ALA A 1 107 ? 51.347 9.222 52.362 1.00 8.15 107 ALA A CA 1
ATOM 792 C C . ALA A 1 107 ? 51.835 10.004 53.591 1.00 9.11 107 ALA A C 1
ATOM 793 O O . ALA A 1 107 ? 51.844 9.471 54.708 1.00 10.20 107 ALA A O 1
ATOM 795 N N . GLY A 1 108 ? 52.251 11.252 53.389 1.00 8.55 108 GLY A N 1
ATOM 796 C CA . GLY A 1 108 ? 52.724 12.058 54.506 1.00 9.70 108 GLY A CA 1
ATOM 797 C C . GLY A 1 108 ? 54.234 12.231 54.565 1.00 9.75 108 GLY A C 1
ATOM 798 O O . GLY A 1 108 ? 54.980 11.491 53.925 1.00 8.57 108 GLY A O 1
ATOM 799 N N . ALA A 1 109 ? 54.687 13.201 55.353 1.00 11.11 109 ALA A N 1
ATOM 800 C CA . ALA A 1 109 ? 56.114 13.493 55.483 1.00 11.32 109 ALA A CA 1
ATOM 801 C C . ALA A 1 109 ? 56.981 12.330 55.977 1.00 12.69 109 ALA A C 1
ATOM 802 O O . ALA A 1 109 ? 58.096 12.130 55.492 1.00 13.62 109 ALA A O 1
ATOM 804 N N . ALA A 1 110 ? 56.466 11.559 56.928 1.00 11.94 110 ALA A N 1
ATOM 805 C CA . ALA A 1 110 ? 57.214 10.442 57.498 1.00 11.97 110 ALA A CA 1
ATOM 806 C C . ALA A 1 110 ? 57.436 9.239 56.579 1.00 11.95 110 ALA A C 1
ATOM 807 O O . ALA A 1 110 ? 58.180 8.325 56.939 1.00 11.66 110 ALA A O 1
ATOM 809 N N . LYS A 1 111 ? 56.808 9.237 55.404 1.00 10.38 111 LYS A N 1
ATOM 810 C CA . LYS A 1 111 ? 56.945 8.119 54.463 1.00 11.09 111 LYS A CA 1
ATOM 811 C C . LYS A 1 111 ? 57.962 8.339 53.337 1.00 10.76 111 LYS A C 1
ATOM 812 O O . LYS A 1 111 ? 58.083 7.509 52.433 1.00 9.62 111 LYS A O 1
ATOM 818 N N . HIS A 1 112 ? 58.689 9.450 53.392 1.00 11.03 112 HIS A N 1
ATOM 819 C CA . HIS A 1 112 ? 59.698 9.765 52.382 1.00 11.32 112 HIS A CA 1
ATOM 820 C C . HIS A 1 112 ? 59.122 9.939 50.970 1.00 9.54 112 HIS A C 1
ATOM 821 O O . HIS A 1 112 ? 58.000 10.410 50.821 1.00 7.23 112 HIS A O 1
ATOM 828 N N . GLN A 1 113 ? 59.879 9.559 49.940 1.00 8.67 113 GLN A N 1
ATOM 829 C CA . GLN A 1 113 ? 59.419 9.730 48.553 1.00 7.81 113 GLN A CA 1
ATOM 830 C C . GLN A 1 113 ? 58.034 9.142 48.243 1.00 8.00 113 GLN A C 1
ATOM 831 O O . GLN A 1 113 ? 57.815 7.936 48.374 1.00 8.71 113 GLN A O 1
ATOM 837 N N . ALA A 1 114 ? 57.115 10.006 47.810 1.00 6.40 114 ALA A N 1
ATOM 838 C CA . ALA A 1 114 ? 55.742 9.616 47.469 1.00 6.45 114 ALA A CA 1
ATOM 839 C C . ALA A 1 114 ? 55.173 10.607 46.441 1.00 5.87 114 ALA A C 1
ATOM 840 O O . ALA A 1 114 ? 54.659 11.670 46.795 1.00 4.68 114 ALA A O 1
ATOM 842 N N . VAL A 1 115 ? 55.252 10.227 45.169 1.00 4.50 115 VAL A N 1
ATOM 843 C CA . VAL A 1 115 ? 54.822 11.064 44.044 1.00 3.50 115 VAL A CA 1
ATOM 844 C C . VAL A 1 115 ? 53.320 11.198 43.755 1.00 4.53 115 VAL A C 1
ATOM 845 O O . VAL A 1 115 ? 52.573 10.218 43.809 1.00 3.69 115 VAL A O 1
ATOM 849 N N . ALA A 1 116 ? 52.892 12.420 43.433 1.00 3.42 116 ALA A N 1
ATOM 850 C CA . ALA A 1 116 ? 51.495 12.688 43.085 1.00 3.58 116 ALA A CA 1
ATOM 851 C C . ALA A 1 116 ? 51.306 12.557 41.565 1.00 4.44 116 ALA A C 1
ATOM 852 O O . ALA A 1 116 ? 50.373 11.886 41.104 1.00 3.75 116 ALA A O 1
ATOM 854 N N . LEU A 1 117 ? 52.189 13.196 40.792 1.00 3.73 117 LEU A N 1
ATOM 855 C CA . LEU A 1 117 ? 52.131 13.145 39.321 1.00 4.04 117 LEU A CA 1
ATOM 856 C C . LEU A 1 117 ? 53.514 12.988 38.682 1.00 4.14 117 LEU A C 1
ATOM 857 O O . LEU A 1 117 ? 54.431 13.745 39.003 1.00 4.01 117 LEU A O 1
ATOM 862 N N . ARG A 1 118 ? 53.659 11.999 37.796 1.00 2.85 118 ARG A N 1
ATOM 863 C CA . ARG A 1 118 ? 54.911 11.767 37.058 1.00 4.58 118 ARG A CA 1
ATOM 864 C C . ARG A 1 118 ? 54.601 11.947 35.570 1.00 5.35 118 ARG A C 1
ATOM 865 O O . ARG A 1 118 ? 53.646 11.356 35.061 1.00 4.84 118 ARG A O 1
ATOM 873 N N . VAL A 1 119 ? 55.404 12.757 34.881 1.00 4.61 119 VAL A N 1
ATOM 874 C CA . VAL A 1 119 ? 55.200 13.027 33.455 1.00 5.14 119 VAL A CA 1
ATOM 875 C C . VAL A 1 119 ? 56.418 12.700 32.578 1.00 5.16 119 VAL A C 1
ATOM 876 O O . VAL A 1 119 ? 57.530 13.166 32.846 1.00 3.79 119 VAL A O 1
ATOM 880 N N . GLY A 1 120 ? 56.191 11.909 31.528 1.00 4.76 120 GLY A N 1
ATOM 881 C CA . GLY A 1 120 ? 57.252 11.545 30.595 1.00 5.75 120 GLY A CA 1
ATOM 882 C C . GLY A 1 120 ? 56.775 11.684 29.152 1.00 5.94 120 GLY A C 1
ATOM 883 O O . GLY A 1 120 ? 57.357 11.109 28.221 1.00 7.46 120 GLY A O 1
ATOM 884 N N . SER A 1 121 ? 55.714 12.471 28.977 1.00 4.37 121 SER A N 1
ATOM 885 C CA . SER A 1 121 ? 55.071 12.730 27.681 1.00 5.02 121 SER A CA 1
ATOM 886 C C . SER A 1 121 ? 55.597 13.983 26.963 1.00 5.20 121 SER A C 1
ATOM 887 O O . SER A 1 121 ? 55.579 15.076 27.530 1.00 5.56 121 SER A O 1
ATOM 890 N N . ASP A 1 122 ? 56.043 13.828 25.714 1.00 5.18 122 ASP A N 1
ATOM 891 C CA . ASP A 1 122 ? 56.560 14.960 24.929 1.00 4.34 122 ASP A CA 1
ATOM 892 C C . ASP A 1 122 ? 55.389 15.802 24.402 1.00 5.03 122 ASP A C 1
ATOM 893 O O . ASP A 1 122 ? 54.411 15.265 23.877 1.00 5.37 122 ASP A O 1
ATOM 898 N N . LEU A 1 123 ? 55.502 17.122 24.552 1.00 3.93 123 LEU A N 1
ATOM 899 C CA . LEU A 1 123 ? 54.474 18.073 24.133 1.00 4.45 123 LEU A CA 1
ATOM 900 C C . LEU A 1 123 ? 53.176 17.924 24.945 1.00 4.25 123 LEU A C 1
ATOM 901 O O . LEU A 1 123 ? 52.074 17.861 24.385 1.00 4.94 123 LEU A O 1
ATOM 906 N N . SER A 1 124 ? 53.318 17.879 26.271 1.00 3.70 124 SER A N 1
ATOM 907 C CA . SER A 1 124 ? 52.177 17.758 27.189 1.00 2.36 124 SER A CA 1
ATOM 908 C C . SER A 1 124 ? 51.921 19.093 27.910 1.00 3.33 124 SER A C 1
ATOM 909 O O . SER A 1 124 ? 52.845 19.882 28.098 1.00 4.08 124 SER A O 1
ATOM 912 N N . ALA A 1 125 ? 50.672 19.347 28.309 1.00 3.65 125 ALA A N 1
ATOM 913 C CA . ALA A 1 125 ? 50.328 20.599 28.997 1.00 3.78 125 ALA A CA 1
ATOM 914 C C . ALA A 1 125 ? 49.245 20.435 30.070 1.00 4.07 125 ALA A C 1
ATOM 915 O O . ALA A 1 125 ? 48.380 19.556 29.969 1.00 4.53 125 ALA A O 1
ATOM 917 N N . PHE A 1 126 ? 49.290 21.305 31.081 1.00 3.76 126 PHE A N 1
ATOM 918 C CA . PHE A 1 126 ? 48.360 21.265 32.216 1.00 3.95 126 PHE A CA 1
ATOM 919 C C . PHE A 1 126 ? 47.851 22.668 32.578 1.00 4.30 126 PHE A C 1
ATOM 920 O O . PHE A 1 126 ? 48.651 23.581 32.797 1.00 4.28 126 PHE A O 1
ATOM 928 N N . TYR A 1 127 ? 46.526 22.815 32.660 1.00 4.13 127 TYR A N 1
ATOM 929 C CA . TYR A 1 127 ? 45.866 24.095 32.957 1.00 4.27 127 TYR A CA 1
ATOM 930 C C . TYR A 1 127 ? 44.853 23.999 34.113 1.00 5.27 127 TYR A C 1
ATOM 931 O O . TYR A 1 127 ? 43.958 23.159 34.098 1.00 4.63 127 TYR A O 1
ATOM 940 N N . ARG A 1 128 ? 45.000 24.873 35.108 1.00 4.18 128 ARG A N 1
ATOM 941 C CA . ARG A 1 128 ? 44.118 24.891 36.275 1.00 5.18 128 ARG A CA 1
ATOM 942 C C . ARG A 1 128 ? 44.022 23.543 36.998 1.00 4.71 128 ARG A C 1
ATOM 943 O O . ARG A 1 128 ? 42.928 23.049 37.282 1.00 5.41 128 ARG A O 1
ATOM 951 N N . CYS A 1 129 ? 45.183 22.959 37.286 1.00 3.46 129 CYS A N 1
ATOM 952 C CA . CYS A 1 129 ? 45.273 21.687 38.010 1.00 3.67 129 CYS A CA 1
ATOM 953 C C . CYS A 1 129 ? 45.989 21.931 39.343 1.00 4.38 129 CYS A C 1
ATOM 954 O O . CYS A 1 129 ? 46.802 22.851 39.456 1.00 4.11 129 CYS A O 1
ATOM 957 N N . ASP A 1 130 ? 45.690 21.099 40.338 1.00 4.13 130 ASP A N 1
ATOM 958 C CA . ASP A 1 130 ? 46.336 21.176 41.651 1.00 5.51 130 ASP A CA 1
ATOM 959 C C . ASP A 1 130 ? 47.144 19.877 41.803 1.00 5.96 130 ASP A C 1
ATOM 960 O O . ASP A 1 130 ? 46.630 18.798 41.516 1.00 6.61 130 ASP A O 1
ATOM 965 N N . ILE A 1 131 ? 48.402 19.981 42.234 1.00 5.55 131 ILE A N 1
ATOM 966 C CA . ILE A 1 131 ? 49.263 18.807 42.445 1.00 4.99 131 ILE A CA 1
ATOM 967 C C . ILE A 1 131 ? 49.737 18.907 43.901 1.00 5.13 131 ILE A C 1
ATOM 968 O O . ILE A 1 131 ? 50.538 19.783 44.234 1.00 5.68 131 ILE A O 1
ATOM 973 N N . LEU A 1 132 ? 49.251 18.003 44.757 1.00 3.87 132 LEU A N 1
ATOM 974 C CA . LEU A 1 132 ? 49.551 18.043 46.194 1.00 4.17 132 LEU A CA 1
ATOM 975 C C . LEU A 1 132 ? 50.192 16.805 46.842 1.00 4.73 132 LEU A C 1
ATOM 976 O O . LEU A 1 132 ? 49.704 15.684 46.668 1.00 4.03 132 LEU A O 1
ATOM 981 N N . ALA A 1 133 ? 51.262 17.028 47.612 1.00 4.17 133 ALA A N 1
ATOM 982 C CA . ALA A 1 133 ? 51.977 15.968 48.340 1.00 3.84 133 ALA A CA 1
ATOM 983 C C . ALA A 1 133 ? 53.039 16.574 49.275 1.00 4.88 133 ALA A C 1
ATOM 984 O O . ALA A 1 133 ? 52.949 17.750 49.635 1.00 4.33 133 ALA A O 1
ATOM 986 N N . TYR A 1 134 ? 54.017 15.764 49.688 1.00 5.23 134 TYR A N 1
ATOM 987 C CA . TYR A 1 134 ? 55.106 16.228 50.556 1.00 4.78 134 TYR A CA 1
ATOM 988 C C . TYR A 1 134 ? 56.469 16.066 49.854 1.00 6.06 134 TYR A C 1
ATOM 989 O O . TYR A 1 134 ? 56.846 16.930 49.060 1.00 5.78 134 TYR A O 1
ATOM 998 N N . GLN A 1 135 ? 57.214 14.991 50.117 1.00 5.43 135 GLN A N 1
ATOM 999 C CA . GLN A 1 135 ? 58.504 14.816 49.429 1.00 5.42 135 GLN A CA 1
ATOM 1000 C C . GLN A 1 135 ? 58.284 14.277 48.004 1.00 4.77 135 GLN A C 1
ATOM 1001 O O . GLN A 1 135 ? 57.564 13.295 47.815 1.00 3.29 135 GLN A O 1
ATOM 1007 N N . ASP A 1 136 ? 58.891 14.931 47.011 1.00 4.58 136 ASP A N 1
ATOM 1008 C CA . ASP A 1 136 ? 58.790 14.515 45.600 1.00 4.91 136 ASP A CA 1
ATOM 1009 C C . ASP A 1 136 ? 57.390 14.618 44.955 1.00 4.69 136 ASP A C 1
ATOM 1010 O O . ASP A 1 136 ? 57.000 13.754 44.166 1.00 4.93 136 ASP A O 1
ATOM 1015 N N . SER A 1 137 ? 56.650 15.683 45.252 1.00 3.58 137 SER A N 1
ATOM 1016 C CA . SER A 1 137 ? 55.302 15.848 44.699 1.00 3.98 137 SER A CA 1
ATOM 1017 C C . SER A 1 137 ? 55.159 15.725 43.173 1.00 4.44 137 SER A C 1
ATOM 1018 O O . SER A 1 137 ? 54.330 14.955 42.684 1.00 3.87 137 SER A O 1
ATOM 1021 N N . LEU A 1 138 ? 55.953 16.499 42.434 1.00 3.78 138 LEU A N 1
ATOM 1022 C CA . LEU A 1 138 ? 55.896 16.526 40.967 1.00 2.90 138 LEU A CA 1
ATOM 1023 C C . LEU A 1 138 ? 57.176 16.029 40.283 1.00 4.14 138 LEU A C 1
ATOM 1024 O O . LEU A 1 138 ? 58.212 16.694 40.324 1.00 4.12 138 LEU A O 1
ATOM 1029 N N . TYR A 1 139 ? 57.090 14.864 39.639 1.00 2.85 139 TYR A N 1
ATOM 1030 C CA . TYR A 1 139 ? 58.234 14.261 38.946 1.00 3.83 139 TYR A CA 1
ATOM 1031 C C . TYR A 1 139 ? 58.216 14.631 37.455 1.00 3.69 139 TYR A C 1
ATOM 1032 O O . TYR A 1 139 ? 57.558 13.960 36.653 1.00 4.13 139 TYR A O 1
ATOM 1041 N N . VAL A 1 140 ? 58.905 15.712 37.089 1.00 3.25 140 VAL A N 1
ATOM 1042 C CA . VAL A 1 140 ? 58.992 16.114 35.682 1.00 3.95 140 VAL A CA 1
ATOM 1043 C C . VAL A 1 140 ? 60.168 15.304 35.119 1.00 4.75 140 VAL A C 1
ATOM 1044 O O . VAL A 1 140 ? 61.278 15.809 34.923 1.00 4.81 140 VAL A O 1
ATOM 1048 N N . HIS A 1 141 ? 59.882 14.027 34.873 1.00 4.76 141 HIS A N 1
ATOM 1049 C CA . HIS A 1 141 ? 60.841 13.024 34.407 1.00 5.32 141 HIS A CA 1
ATOM 1050 C C . HIS A 1 141 ? 61.597 13.232 33.094 1.00 5.48 141 HIS A C 1
ATOM 1051 O O . HIS A 1 141 ? 62.833 13.225 33.091 1.00 5.15 141 HIS A O 1
ATOM 1058 N N . SER A 1 142 ? 60.875 13.403 31.987 1.00 4.86 142 SER A N 1
ATOM 1059 C CA . SER A 1 142 ? 61.518 13.576 30.683 1.00 5.82 142 SER A CA 1
ATOM 1060 C C . SER A 1 142 ? 60.646 14.242 29.609 1.00 5.72 142 SER A C 1
ATOM 1061 O O . SER A 1 142 ? 59.418 14.305 29.738 1.00 5.11 142 SER A O 1
ATOM 1064 N N . ASN A 1 143 ? 61.312 14.729 28.558 1.00 5.05 143 ASN A N 1
ATOM 1065 C CA . ASN A 1 143 ? 60.695 15.395 27.403 1.00 6.40 143 ASN A CA 1
ATOM 1066 C C . ASN A 1 143 ? 60.132 16.810 27.671 1.00 6.87 143 ASN A C 1
ATOM 1067 O O . ASN A 1 143 ? 60.286 17.334 28.774 1.00 7.27 143 ASN A O 1
ATOM 1072 N N . ARG A 1 144 ? 59.497 17.425 26.666 1.00 5.53 144 ARG A N 1
ATOM 1073 C CA . ARG A 1 144 ? 58.979 18.807 26.768 1.00 5.75 144 ARG A CA 1
ATOM 1074 C C . ARG A 1 144 ? 57.583 18.997 27.397 1.00 5.83 144 ARG A C 1
ATOM 1075 O O . ARG A 1 144 ? 56.599 18.429 26.919 1.00 6.16 144 ARG A O 1
ATOM 1083 N N . GLN A 1 145 ? 57.507 19.835 28.440 1.00 5.06 145 GLN A N 1
ATOM 1084 C CA . GLN A 1 145 ? 56.260 20.079 29.198 1.00 4.24 145 GLN A CA 1
ATOM 1085 C C . GLN A 1 145 ? 55.926 21.565 29.505 1.00 4.37 145 GLN A C 1
ATOM 1086 O O . GLN A 1 145 ? 56.828 22.403 29.586 1.00 4.38 145 GLN A O 1
ATOM 1092 N N . PHE A 1 146 ? 54.634 21.876 29.693 1.00 4.03 146 PHE A N 1
ATOM 1093 C CA . PHE A 1 146 ? 54.166 23.250 29.997 1.00 3.75 146 PHE A CA 1
ATOM 1094 C C . PHE A 1 146 ? 53.033 23.269 31.051 1.00 4.47 146 PHE A C 1
ATOM 1095 O O . PHE A 1 146 ? 52.021 22.580 30.891 1.00 3.39 146 PHE A O 1
ATOM 1103 N N . PHE A 1 147 ? 53.210 24.052 32.121 1.00 3.32 147 PHE A N 1
ATOM 1104 C CA . PHE A 1 147 ? 52.198 24.186 33.185 1.00 4.50 147 PHE A CA 1
ATOM 1105 C C . PHE A 1 147 ? 51.745 25.656 33.288 1.00 5.07 147 PHE A C 1
ATOM 1106 O O . PHE A 1 147 ? 52.579 26.549 33.450 1.00 5.47 147 PHE A O 1
ATOM 1114 N N . ILE A 1 148 ? 50.435 25.902 33.194 1.00 4.10 148 ILE A N 1
ATOM 1115 C CA . ILE A 1 148 ? 49.884 27.263 33.259 1.00 5.55 148 ILE A CA 1
ATOM 1116 C C . ILE A 1 148 ? 48.712 27.389 34.249 1.00 6.20 148 ILE A C 1
ATOM 1117 O O . ILE A 1 148 ? 47.757 26.611 34.204 1.00 6.11 148 ILE A O 1
ATOM 1122 N N A ASN A 1 149 ? 48.786 28.376 35.138 0.50 6.20 149 ASN A N 1
ATOM 1123 N N B ASN A 1 149 ? 48.816 28.374 35.138 0.50 5.69 149 ASN A N 1
ATOM 1124 C CA A ASN A 1 149 ? 47.810 28.642 36.164 0.50 6.62 149 ASN A CA 1
ATOM 1125 C CA B ASN A 1 149 ? 47.734 28.596 36.131 0.50 7.50 149 ASN A CA 1
ATOM 1126 C C A ASN A 1 149 ? 47.475 27.363 36.995 0.50 7.37 149 ASN A C 1
ATOM 1127 C C B ASN A 1 149 ? 47.496 27.411 37.017 0.50 6.71 149 ASN A C 1
ATOM 1128 O O A ASN A 1 149 ? 46.323 27.012 37.256 0.50 7.90 149 ASN A O 1
ATOM 1129 O O B ASN A 1 149 ? 46.331 27.108 37.286 0.50 7.01 149 ASN A O 1
ATOM 1138 N N . CYS A 1 150 ? 48.548 26.712 37.437 1.00 6.72 150 CYS A N 1
ATOM 1139 C CA . CYS A 1 150 ? 48.428 25.520 38.282 1.00 5.95 150 CYS A CA 1
ATOM 1140 C C . CYS A 1 150 ? 48.926 25.850 39.696 1.00 6.85 150 CYS A C 1
ATOM 1141 O O . CYS A 1 150 ? 49.654 26.827 39.890 1.00 6.76 150 CYS A O 1
ATOM 1144 N N . PHE A 1 151 ? 48.527 25.035 40.673 1.00 5.59 151 PHE A N 1
ATOM 1145 C CA . PHE A 1 151 ? 48.945 25.198 42.073 1.00 5.99 151 PHE A CA 1
ATOM 1146 C C . PHE A 1 151 ? 49.706 23.931 42.484 1.00 5.85 151 PHE A C 1
ATOM 1147 O O . PHE A 1 151 ? 49.163 22.829 42.401 1.00 5.39 151 PHE A O 1
ATOM 1155 N N . ILE A 1 152 ? 50.964 24.092 42.901 1.00 4.59 152 ILE A N 1
ATOM 1156 C CA . ILE A 1 152 ? 51.816 22.963 43.310 1.00 5.75 152 ILE A CA 1
ATOM 1157 C C . ILE A 1 152 ? 52.313 23.145 44.753 1.00 5.90 152 ILE A C 1
ATOM 1158 O O . ILE A 1 152 ? 52.855 24.197 45.089 1.00 5.51 152 ILE A O 1
ATOM 1163 N N . ALA A 1 153 ? 52.141 22.122 45.594 1.00 5.71 153 ALA A N 1
ATOM 1164 C CA . ALA A 1 153 ? 52.583 22.185 46.994 1.00 5.74 153 ALA A CA 1
ATOM 1165 C C . ALA A 1 153 ? 53.412 20.958 47.415 1.00 6.43 153 ALA A C 1
ATOM 1166 O O . ALA A 1 153 ? 53.134 19.839 46.983 1.00 6.01 153 ALA A O 1
ATOM 1168 N N . GLY A 1 154 ? 54.415 21.177 48.269 1.00 5.07 154 GLY A N 1
ATOM 1169 C CA . GLY A 1 154 ? 55.269 20.090 48.738 1.00 3.46 154 GLY A CA 1
ATOM 1170 C C . GLY A 1 154 ? 56.316 20.534 49.754 1.00 4.45 154 GLY A C 1
ATOM 1171 O O . GLY A 1 154 ? 56.251 21.661 50.252 1.00 5.36 154 GLY A O 1
ATOM 1172 N N . THR A 1 155 ? 57.276 19.658 50.067 1.00 5.22 155 THR A N 1
ATOM 1173 C CA . THR A 1 155 ? 58.342 19.975 51.030 1.00 4.91 155 THR A CA 1
ATOM 1174 C C . THR A 1 155 ? 59.772 19.759 50.493 1.00 5.66 155 THR A C 1
ATOM 1175 O O . THR A 1 155 ? 60.411 20.707 50.026 1.00 4.04 155 THR A O 1
ATOM 1179 N N . VAL A 1 156 ? 60.261 18.521 50.554 1.00 4.74 156 VAL A N 1
ATOM 1180 C CA . VAL A 1 156 ? 61.614 18.170 50.095 1.00 5.15 156 VAL A CA 1
ATOM 1181 C C . VAL A 1 156 ? 61.697 17.779 48.605 1.00 5.75 156 VAL A C 1
ATOM 1182 O O . VAL A 1 156 ? 61.104 16.785 48.188 1.00 4.57 156 VAL A O 1
ATOM 1186 N N . ASP A 1 157 ? 62.446 18.559 47.818 1.00 4.06 157 ASP A N 1
ATOM 1187 C CA . ASP A 1 157 ? 62.626 18.317 46.378 1.00 5.15 157 ASP A CA 1
ATOM 1188 C C . ASP A 1 157 ? 61.280 18.115 45.660 1.00 5.60 157 ASP A C 1
ATOM 1189 O O . ASP A 1 157 ? 61.153 17.186 44.853 1.00 4.99 157 ASP A O 1
ATOM 1194 N N . PHE A 1 158 ? 60.292 18.984 45.889 1.00 5.25 158 PHE A N 1
ATOM 1195 C CA . PHE A 1 158 ? 58.987 18.729 45.280 1.00 4.45 158 PHE A CA 1
ATOM 1196 C C . PHE A 1 158 ? 58.717 18.961 43.785 1.00 4.59 158 PHE A C 1
ATOM 1197 O O . PHE A 1 158 ? 57.626 18.658 43.307 1.00 4.34 158 PHE A O 1
ATOM 1205 N N . ILE A 1 159 ? 59.711 19.466 43.053 1.00 4.15 159 ILE A N 1
ATOM 1206 C CA . ILE A 1 159 ? 59.628 19.614 41.590 1.00 4.65 159 ILE A CA 1
ATOM 1207 C C . ILE A 1 159 ? 61.011 19.091 41.158 1.00 4.89 159 ILE A C 1
ATOM 1208 O O . ILE A 1 159 ? 62.010 19.796 41.308 1.00 4.01 159 ILE A O 1
ATOM 1213 N N . PHE A 1 160 ? 61.074 17.860 40.637 1.00 4.53 160 PHE A N 1
ATOM 1214 C CA . PHE A 1 160 ? 62.365 17.249 40.275 1.00 5.19 160 PHE A CA 1
ATOM 1215 C C . PHE A 1 160 ? 62.375 16.386 39.002 1.00 4.78 160 PHE A C 1
ATOM 1216 O O . PHE A 1 160 ? 61.328 15.947 38.535 1.00 4.77 160 PHE A O 1
ATOM 1224 N N . GLY A 1 161 ? 63.567 16.135 38.454 1.00 4.65 161 GLY A N 1
ATOM 1225 C CA . GLY A 1 161 ? 63.671 15.321 37.246 1.00 4.50 161 GLY A CA 1
ATOM 1226 C C . GLY A 1 161 ? 64.542 15.923 36.151 1.00 5.61 161 GLY A C 1
ATOM 1227 O O . GLY A 1 161 ? 65.262 16.895 36.397 1.00 7.18 161 GLY A O 1
ATOM 1228 N N . ASN A 1 162 ? 64.476 15.363 34.940 1.00 6.41 162 ASN A N 1
ATOM 1229 C CA . ASN A 1 162 ? 65.286 15.863 33.827 1.00 6.67 162 ASN A CA 1
ATOM 1230 C C . A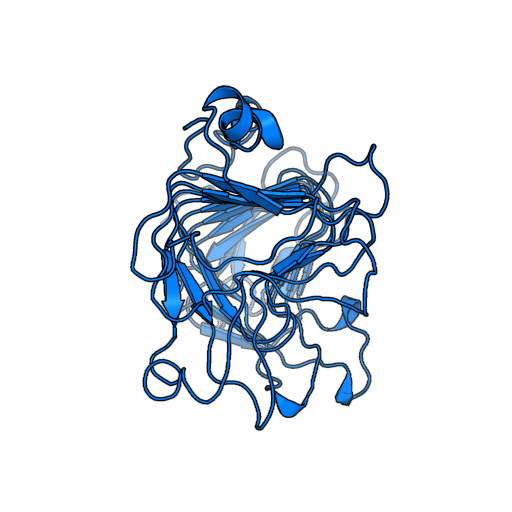SN A 1 162 ? 64.526 16.197 32.534 1.00 7.39 162 ASN A C 1
ATOM 1231 O O . ASN A 1 162 ? 65.000 15.921 31.428 1.00 5.94 162 ASN A O 1
ATOM 1236 N N . ALA A 1 163 ? 63.348 16.797 32.670 1.00 6.46 163 ALA A N 1
ATOM 1237 C CA . ALA A 1 163 ? 62.569 17.198 31.501 1.00 6.07 163 ALA A CA 1
ATOM 1238 C C . ALA A 1 163 ? 62.948 18.638 31.153 1.00 6.50 163 ALA A C 1
ATOM 1239 O O . ALA A 1 163 ? 63.751 19.256 31.857 1.00 5.58 163 ALA A O 1
ATOM 1241 N N . ALA A 1 164 ? 62.396 19.150 30.051 1.00 6.15 164 ALA A N 1
ATOM 1242 C CA . ALA A 1 164 ? 62.592 20.545 29.640 1.00 4.85 164 ALA A CA 1
ATOM 1243 C C . ALA A 1 164 ? 61.204 21.119 29.926 1.00 5.26 164 ALA A C 1
ATOM 1244 O O . ALA A 1 164 ? 60.268 20.892 29.156 1.00 6.98 164 ALA A O 1
ATOM 1246 N N . VAL A 1 165 ? 61.065 21.848 31.034 1.00 5.00 165 VAL A N 1
ATOM 1247 C CA . VAL A 1 165 ? 59.760 22.375 31.431 1.00 4.83 165 VAL A CA 1
ATOM 1248 C C . VAL A 1 165 ? 59.705 23.844 31.855 1.00 5.32 165 VAL A C 1
ATOM 1249 O O . VAL A 1 165 ? 60.655 24.374 32.435 1.00 3.60 165 VAL A O 1
ATOM 1253 N N . VAL A 1 166 ? 58.578 24.490 31.546 1.00 4.54 166 VAL A N 1
ATOM 1254 C CA . VAL A 1 166 ? 58.332 25.881 31.929 1.00 4.58 166 VAL A CA 1
ATOM 1255 C C . VAL A 1 166 ? 57.005 25.949 32.693 1.00 5.55 166 VAL A C 1
ATOM 1256 O O . VAL A 1 166 ? 55.988 25.436 32.222 1.00 5.67 166 VAL A O 1
ATOM 1260 N N . LEU A 1 167 ? 57.025 26.561 33.875 1.00 4.26 167 LEU A N 1
ATOM 1261 C CA . LEU A 1 167 ? 55.814 26.738 34.680 1.00 3.69 167 LEU A CA 1
ATOM 1262 C C . LEU A 1 167 ? 55.544 28.250 34.672 1.00 4.55 167 LEU A C 1
ATOM 1263 O O . LEU A 1 167 ? 56.305 29.027 35.259 1.00 4.64 167 LEU A O 1
ATOM 1268 N N . GLN A 1 168 ? 54.462 28.648 34.000 1.00 3.36 168 GLN A N 1
ATOM 1269 C CA . GLN A 1 168 ? 54.081 30.059 33.817 1.00 4.53 168 GLN A CA 1
ATOM 1270 C C . GLN A 1 168 ? 52.801 30.476 34.562 1.00 4.82 168 GLN A C 1
ATOM 1271 O O . GLN A 1 168 ? 51.797 29.774 34.512 1.00 3.90 168 GLN A O 1
ATOM 1277 N N . ASP A 1 169 ? 52.844 31.624 35.244 1.00 4.55 169 ASP A N 1
ATOM 1278 C CA . ASP A 1 169 ? 51.685 32.144 35.981 1.00 4.36 169 ASP A CA 1
ATOM 1279 C C . ASP A 1 169 ? 51.095 31.101 36.940 1.00 4.49 169 ASP A C 1
ATOM 1280 O O . ASP A 1 169 ? 49.876 30.922 37.014 1.00 3.47 169 ASP A O 1
ATOM 1285 N N . CYS A 1 170 ? 51.974 30.435 37.689 1.00 4.37 170 CYS A N 1
ATOM 1286 C CA . CYS A 1 170 ? 51.577 29.405 38.654 1.00 5.01 170 CYS A CA 1
ATOM 1287 C C . CYS A 1 170 ? 51.759 29.867 40.104 1.00 5.19 170 CYS A C 1
ATOM 1288 O O . CYS A 1 170 ? 52.430 30.865 40.373 1.00 6.95 170 CYS A O 1
ATOM 1291 N N . ASP A 1 171 ? 51.147 29.127 41.029 1.00 5.60 171 ASP A N 1
ATOM 1292 C CA . ASP A 1 171 ? 51.258 29.386 42.465 1.00 5.61 171 ASP A CA 1
ATOM 1293 C C . ASP A 1 171 ? 52.013 28.183 43.040 1.00 6.25 171 ASP A C 1
ATOM 1294 O O . ASP A 1 171 ? 51.553 27.041 42.935 1.00 5.48 171 ASP A O 1
ATOM 1299 N N . ILE A 1 172 ? 53.177 28.445 43.626 1.00 5.18 172 ILE A N 1
ATOM 1300 C CA . ILE A 1 172 ? 54.029 27.397 44.191 1.00 6.06 172 ILE A CA 1
ATOM 1301 C C . ILE A 1 172 ? 54.274 27.653 45.688 1.00 6.74 172 ILE A C 1
ATOM 1302 O O . ILE A 1 172 ? 54.944 28.619 46.053 1.00 7.57 172 ILE A O 1
ATOM 1307 N N . HIS A 1 173 ? 53.731 26.782 46.543 1.00 6.12 173 HIS A N 1
ATOM 1308 C C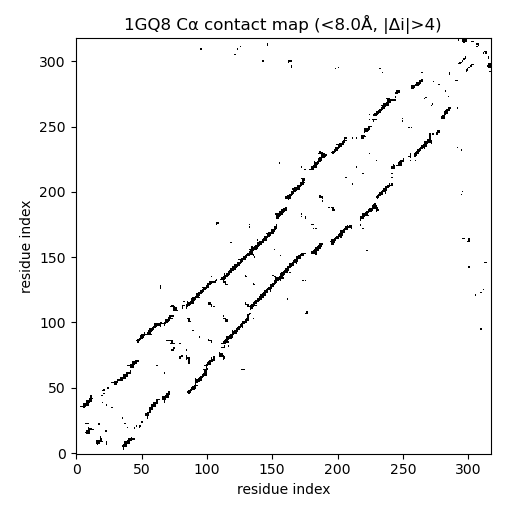A . HIS A 1 173 ? 53.850 26.932 48.000 1.00 6.98 173 HIS A CA 1
ATOM 1309 C C . HIS A 1 173 ? 54.497 25.771 48.763 1.00 6.80 173 HIS A C 1
ATOM 1310 O O . HIS A 1 173 ? 54.135 24.610 48.570 1.00 6.77 173 HIS A O 1
ATOM 1317 N N . ALA A 1 174 ? 55.436 26.093 49.650 1.00 7.02 174 ALA A N 1
ATOM 1318 C CA . ALA A 1 174 ? 56.073 25.079 50.485 1.00 6.94 174 ALA A CA 1
ATOM 1319 C C . ALA A 1 174 ? 55.174 24.914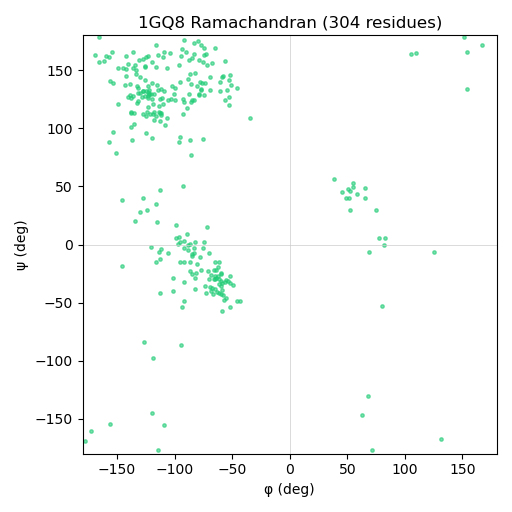 51.718 1.00 7.53 174 ALA A C 1
ATOM 1320 O O . ALA A 1 174 ? 54.544 25.881 52.158 1.00 7.02 174 ALA A O 1
ATOM 1322 N N . ARG A 1 175 ? 55.095 23.700 52.261 1.00 7.09 175 ARG A N 1
ATOM 1323 C CA . ARG A 1 175 ? 54.265 23.454 53.445 1.00 8.39 175 ARG A CA 1
ATOM 1324 C C . ARG A 1 175 ? 55.135 23.026 54.635 1.00 7.89 175 ARG A C 1
ATOM 1325 O O . ARG A 1 175 ? 56.350 22.886 54.497 1.00 7.32 175 ARG A O 1
ATOM 1333 N N A ARG A 1 176 ? 54.518 22.836 55.798 0.50 8.69 176 ARG A N 1
ATOM 1334 N N B ARG A 1 176 ? 54.519 22.836 55.802 0.50 8.99 176 ARG A N 1
ATOM 1335 C CA A ARG A 1 176 ? 55.265 22.439 56.998 0.50 9.59 176 ARG A CA 1
ATOM 1336 C CA B ARG A 1 176 ? 55.257 22.435 56.993 0.50 9.12 176 ARG A CA 1
ATOM 1337 C C A ARG A 1 176 ? 55.681 20.966 56.939 0.50 9.26 176 ARG A C 1
ATOM 1338 C C B ARG A 1 176 ? 55.683 20.971 56.941 0.50 9.52 176 ARG A C 1
ATOM 1339 O O A ARG A 1 176 ? 54.839 20.080 56.818 0.50 9.99 176 ARG A O 1
ATOM 1340 O O B ARG A 1 176 ? 54.844 20.072 56.817 0.50 9.71 176 ARG A O 1
ATOM 1355 N N . PRO A 1 177 ? 56.996 20.701 57.031 1.00 9.01 177 PRO A N 1
ATOM 1356 C CA . PRO A 1 177 ? 57.545 19.342 56.992 1.00 9.54 177 PRO A CA 1
ATOM 1357 C C . PRO A 1 177 ? 57.692 18.695 58.371 1.00 11.19 177 PRO A C 1
ATOM 1358 O O . PRO A 1 177 ? 57.126 19.167 59.356 1.00 10.11 177 PRO A O 1
ATOM 1362 N N . GLY A 1 178 ? 58.465 17.614 58.422 1.00 12.69 178 GLY A N 1
ATOM 1363 C CA . GLY A 1 178 ? 58.695 16.915 59.674 1.00 15.07 178 GLY A CA 1
ATOM 1364 C C . GLY A 1 178 ? 59.797 17.568 60.489 1.00 15.99 178 GLY A C 1
ATOM 1365 O O . GLY A 1 178 ? 60.585 18.358 59.969 1.00 14.42 178 GLY A O 1
ATOM 1366 N N . SER A 1 179 ? 59.862 17.228 61.772 1.00 17.86 179 SER A N 1
ATOM 1367 C CA . SER A 1 179 ? 60.862 17.802 62.666 1.00 19.88 179 SER A CA 1
ATOM 1368 C C . SER A 1 179 ? 62.294 17.679 62.143 1.00 19.51 179 SER A C 1
ATOM 1369 O O . SER A 1 179 ? 62.750 16.589 61.792 1.00 20.55 179 SER A O 1
ATOM 1372 N N . GLY A 1 180 ? 62.992 18.811 62.086 1.00 19.75 180 GLY A N 1
ATOM 1373 C CA . GLY A 1 180 ? 64.372 18.823 61.630 1.00 18.75 180 GLY A CA 1
ATOM 1374 C C . GLY A 1 180 ? 64.620 18.838 60.130 1.00 17.96 180 GLY A C 1
ATOM 1375 O O . GLY A 1 180 ? 65.775 18.864 59.700 1.00 17.73 180 GLY A O 1
ATOM 1376 N N . GLN A 1 181 ? 63.557 18.827 59.329 1.00 15.34 181 GLN A N 1
ATOM 1377 C CA . GLN A 1 181 ? 63.704 18.830 57.874 1.00 14.16 181 GLN A CA 1
ATOM 1378 C C . GLN A 1 181 ? 63.820 20.230 57.270 1.00 12.75 181 GLN A C 1
ATOM 1379 O O . GLN A 1 181 ? 63.405 21.217 57.879 1.00 12.39 181 GLN A O 1
ATOM 1385 N N . LYS A 1 182 ? 64.389 20.295 56.066 1.00 11.54 182 LYS A N 1
ATOM 1386 C CA . LYS A 1 182 ? 64.554 21.546 55.321 1.00 11.26 182 LYS A CA 1
ATOM 1387 C C . LYS A 1 182 ? 63.900 21.385 53.942 1.00 9.39 182 LYS A C 1
ATOM 1388 O O . LYS A 1 182 ? 64.130 20.382 53.264 1.00 10.96 182 LYS A O 1
ATOM 1394 N N . ASN A 1 183 ? 63.091 22.365 53.531 1.00 7.60 183 ASN A N 1
ATOM 1395 C CA . ASN A 1 183 ? 62.400 22.311 52.237 1.00 5.51 183 ASN A CA 1
ATOM 1396 C C . ASN A 1 183 ? 63.281 22.756 51.061 1.00 5.60 183 ASN A C 1
ATOM 1397 O O . ASN A 1 183 ? 64.131 23.632 51.216 1.00 4.94 183 ASN A O 1
ATOM 1402 N N . MET A 1 184 ? 63.058 22.151 49.892 1.00 4.63 184 MET A N 1
ATOM 1403 C CA . MET A 1 184 ? 63.790 22.476 48.657 1.00 5.11 184 MET A CA 1
ATOM 1404 C C . MET A 1 184 ? 62.755 22.497 47.520 1.00 5.31 184 MET A C 1
ATOM 1405 O O . MET A 1 184 ? 62.197 21.456 47.180 1.00 4.84 184 MET A O 1
ATOM 1410 N N . VAL A 1 185 ? 62.502 23.660 46.923 1.00 4.09 185 VAL A N 1
ATOM 1411 C CA . VAL A 1 185 ? 61.509 23.750 45.846 1.00 4.78 185 VAL A CA 1
ATOM 1412 C C . VAL A 1 185 ? 61.842 22.901 44.604 1.00 5.35 185 VAL A C 1
ATOM 1413 O O . VAL A 1 185 ? 60.955 22.246 44.051 1.00 5.64 185 VAL A O 1
ATOM 1417 N N . THR A 1 186 ? 63.107 22.894 44.181 1.00 4.16 186 THR A N 1
ATOM 1418 C CA . THR A 1 186 ? 63.524 22.121 43.002 1.00 4.68 186 THR A CA 1
ATOM 1419 C C . THR A 1 186 ? 64.767 21.244 43.213 1.00 4.85 186 THR A C 1
ATOM 1420 O O . THR A 1 186 ? 65.568 21.488 44.121 1.00 5.17 186 THR A O 1
ATOM 1424 N N . ALA A 1 187 ? 64.906 20.225 42.361 1.00 2.41 187 ALA A N 1
ATOM 1425 C CA . ALA A 1 187 ? 66.052 19.307 42.351 1.00 3.50 187 ALA A CA 1
ATOM 1426 C C . ALA A 1 187 ? 66.223 18.828 40.900 1.00 4.35 187 ALA A C 1
ATOM 1427 O O . ALA A 1 187 ? 65.810 17.720 40.542 1.00 3.92 187 ALA A O 1
ATOM 1429 N N . GLN A 1 188 ? 66.828 19.678 40.068 1.00 5.00 188 GLN A N 1
ATOM 1430 C CA . GLN A 1 188 ? 67.029 19.383 38.642 1.00 4.95 188 GLN A CA 1
ATOM 1431 C C . GLN A 1 188 ? 68.189 18.406 38.384 1.00 5.02 188 GLN A C 1
ATOM 1432 O O . GLN A 1 188 ? 69.287 18.574 38.922 1.00 4.88 188 GLN A O 1
ATOM 1438 N N . GLY A 1 189 ? 67.944 17.399 37.544 1.00 5.09 189 GLY A N 1
ATOM 1439 C CA . GLY A 1 189 ? 68.963 16.391 37.280 1.00 5.30 189 GLY A CA 1
ATOM 1440 C C . GLY A 1 189 ? 69.660 16.220 35.936 1.00 5.71 189 GLY A C 1
ATOM 1441 O O . GLY A 1 189 ? 69.800 15.084 35.466 1.00 6.26 189 GLY A O 1
ATOM 1442 N N . ARG A 1 190 ? 70.127 17.306 35.322 1.00 6.25 190 ARG A N 1
ATOM 1443 C CA . ARG A 1 190 ? 70.834 17.201 34.042 1.00 6.73 190 ARG A CA 1
ATOM 1444 C C . ARG A 1 190 ? 72.240 16.632 34.298 1.00 7.56 190 ARG A C 1
ATOM 1445 O O . ARG A 1 190 ? 72.967 17.141 35.155 1.00 7.35 190 ARG A O 1
ATOM 1453 N N . THR A 1 191 ? 72.619 15.587 33.557 1.00 8.08 191 THR A N 1
ATOM 1454 C CA . THR A 1 191 ? 73.925 14.936 33.739 1.00 8.63 191 THR A CA 1
ATOM 1455 C C . THR A 1 191 ? 74.991 15.208 32.669 1.00 10.10 191 THR A C 1
ATOM 1456 O O . THR A 1 191 ? 76.142 14.795 32.826 1.00 10.12 191 THR A O 1
ATOM 1460 N N . ASP A 1 192 ? 74.616 15.892 31.591 1.00 10.59 192 ASP A N 1
ATOM 1461 C CA . ASP A 1 192 ? 75.546 16.192 30.500 1.00 12.36 192 ASP A CA 1
ATOM 1462 C C . ASP A 1 192 ? 75.268 17.590 29.936 1.00 11.54 192 ASP A C 1
ATOM 1463 O O . ASP A 1 192 ? 74.115 17.965 29.739 1.00 9.56 192 ASP A O 1
ATOM 1468 N N . PRO A 1 193 ? 76.328 18.376 29.668 1.00 11.22 193 PRO A N 1
ATOM 1469 C CA . PRO A 1 193 ? 76.202 19.736 29.132 1.00 11.51 193 PRO A CA 1
ATOM 1470 C C . PRO A 1 193 ? 75.533 19.876 27.763 1.00 11.11 193 PRO A C 1
ATOM 1471 O O . PRO A 1 193 ? 75.136 20.978 27.374 1.00 11.45 193 PRO A O 1
ATOM 1475 N N . ASN A 1 194 ? 75.403 18.773 27.034 1.00 10.33 194 ASN A N 1
ATOM 1476 C CA . ASN A 1 194 ? 74.772 18.823 25.721 1.00 10.85 194 ASN A CA 1
ATOM 1477 C C . ASN A 1 194 ? 73.288 18.434 25.748 1.00 10.86 194 ASN A C 1
ATOM 1478 O O . ASN A 1 194 ? 72.631 18.420 24.706 1.00 10.40 194 ASN A O 1
ATOM 1483 N N . GLN A 1 195 ? 72.764 18.120 26.935 1.00 9.52 195 GLN A N 1
ATOM 1484 C CA . GLN A 1 195 ? 71.344 17.777 27.080 1.00 9.74 195 GLN A CA 1
ATOM 1485 C C . GLN A 1 195 ? 70.579 19.103 27.119 1.00 10.53 195 GLN A C 1
ATOM 1486 O O . GLN A 1 195 ? 70.996 20.042 27.795 1.00 11.20 195 GLN A O 1
ATOM 1492 N N . ASN A 1 196 ? 69.460 19.177 26.404 1.00 11.41 196 ASN A N 1
ATOM 1493 C CA . ASN A 1 196 ? 68.666 20.409 26.345 1.00 13.59 196 ASN A CA 1
ATOM 1494 C C . ASN A 1 196 ? 67.548 20.467 27.386 1.00 11.75 196 ASN A C 1
ATOM 1495 O O . ASN A 1 196 ? 66.407 20.789 27.055 1.00 10.28 196 ASN A O 1
ATOM 1500 N N . THR A 1 197 ? 67.887 20.200 28.644 1.00 10.58 197 THR A N 1
ATOM 1501 C CA . THR A 1 197 ? 66.897 20.168 29.721 1.00 8.41 197 THR A CA 1
ATOM 1502 C C . THR A 1 197 ? 67.050 21.226 30.826 1.00 7.29 197 THR A C 1
ATOM 1503 O O . THR A 1 197 ? 68.053 21.944 30.878 1.00 5.88 197 THR A O 1
ATOM 1507 N N . GLY A 1 198 ? 66.046 21.308 31.705 1.00 6.07 198 GLY A N 1
ATOM 1508 C CA . GLY A 1 198 ? 66.064 22.264 32.811 1.00 5.54 198 GLY A CA 1
ATOM 1509 C C . GLY A 1 198 ? 64.684 22.683 33.313 1.00 4.42 198 GLY A C 1
ATOM 1510 O O . GLY A 1 198 ? 63.683 22.432 32.642 1.00 4.10 198 GLY A O 1
ATOM 1511 N N . ILE A 1 199 ? 64.630 23.315 34.492 1.00 4.32 199 ILE A N 1
ATOM 1512 C CA . ILE A 1 199 ? 63.374 23.790 35.093 1.00 3.29 199 ILE A CA 1
ATOM 1513 C C . ILE A 1 199 ? 63.312 25.328 35.087 1.00 3.76 199 ILE A C 1
ATOM 1514 O O . ILE A 1 199 ? 64.226 25.991 35.591 1.00 2.80 199 ILE A O 1
ATOM 1519 N N . VAL A 1 200 ? 62.240 25.886 34.520 1.00 4.13 200 VAL A N 1
ATOM 1520 C CA . VAL A 1 200 ? 62.052 27.339 34.446 1.00 4.16 200 VAL A CA 1
ATOM 1521 C C . VAL A 1 200 ? 60.739 27.792 35.102 1.00 5.16 200 VAL A C 1
ATOM 1522 O O . VAL A 1 200 ? 59.671 27.281 34.764 1.00 4.78 200 VAL A O 1
ATOM 1526 N N . ILE A 1 201 ? 60.830 28.738 36.041 1.00 3.64 201 ILE A N 1
ATOM 1527 C CA . ILE A 1 201 ? 59.657 29.305 36.723 1.00 4.86 201 ILE A CA 1
ATOM 1528 C C . ILE A 1 201 ? 59.557 30.775 36.272 1.00 5.04 201 ILE A C 1
ATOM 1529 O O . ILE A 1 201 ? 60.435 31.580 36.593 1.00 4.70 201 ILE A O 1
ATOM 1534 N N . GLN A 1 202 ? 58.498 31.105 35.522 1.00 4.58 202 GLN A N 1
ATOM 1535 C CA . GLN A 1 202 ? 58.277 32.454 34.972 1.00 3.69 202 GLN A CA 1
ATOM 1536 C C . GLN A 1 202 ? 56.947 33.113 35.359 1.00 4.71 202 GLN A C 1
ATOM 1537 O O . GLN A 1 202 ? 55.892 32.476 35.332 1.00 3.11 202 GLN A O 1
ATOM 1543 N N . LYS A 1 203 ? 57.012 34.398 35.706 1.00 4.86 203 LYS A N 1
ATOM 1544 C CA . LYS A 1 203 ? 55.833 35.185 36.083 1.00 6.02 203 LYS A CA 1
ATOM 1545 C C . LYS A 1 203 ? 54.902 34.448 37.048 1.00 5.84 203 LYS A C 1
ATOM 1546 O O . LYS A 1 203 ? 53.676 34.460 36.881 1.00 6.17 203 LYS A O 1
ATOM 1552 N N . SER A 1 204 ? 55.494 33.826 38.067 1.00 4.58 204 SER A N 1
ATOM 1553 C CA . SER A 1 204 ? 54.744 33.058 39.062 1.00 3.73 204 SER A CA 1
ATOM 1554 C C . SER A 1 204 ? 54.798 33.671 40.466 1.00 4.28 204 SER A C 1
ATOM 1555 O O . SER A 1 204 ? 55.380 34.737 40.666 1.00 3.67 204 SER A O 1
ATOM 1558 N N . ARG A 1 205 ? 54.190 32.980 41.431 1.00 5.06 205 ARG A N 1
ATOM 1559 C CA . ARG A 1 205 ? 54.143 33.429 42.824 1.00 6.68 205 ARG A CA 1
ATOM 1560 C C . ARG A 1 205 ? 54.633 32.328 43.781 1.00 6.84 205 ARG A C 1
ATOM 1561 O O . ARG A 1 205 ? 53.977 31.297 43.928 1.00 8.07 205 ARG A O 1
ATOM 1569 N N . ILE A 1 206 ? 55.786 32.546 44.421 1.00 5.56 206 ILE A N 1
ATOM 1570 C CA . ILE A 1 206 ? 56.368 31.572 45.360 1.00 4.63 206 ILE A CA 1
ATOM 1571 C C . ILE A 1 206 ? 56.134 32.021 46.814 1.00 5.40 206 ILE A C 1
ATOM 1572 O O . ILE A 1 206 ? 56.493 33.142 47.181 1.00 6.23 206 ILE A O 1
ATOM 1577 N N . GLY A 1 207 ? 55.527 31.150 47.628 1.00 4.87 207 GLY A N 1
ATOM 1578 C CA . GLY A 1 207 ? 55.246 31.489 49.019 1.00 5.47 207 GLY A CA 1
ATOM 1579 C C . GLY A 1 207 ? 55.100 30.311 49.976 1.00 5.99 207 GLY A C 1
ATOM 1580 O O . GLY A 1 207 ? 55.654 29.238 49.737 1.00 6.04 207 GLY A O 1
ATOM 1581 N N . ALA A 1 208 ? 54.353 30.508 51.065 1.00 7.70 208 ALA A N 1
ATOM 1582 C CA . ALA A 1 208 ? 54.143 29.458 52.068 1.00 7.23 208 ALA A CA 1
ATOM 1583 C C . ALA A 1 208 ? 52.665 29.185 52.361 1.00 7.26 208 ALA A C 1
ATOM 1584 O O . ALA A 1 208 ? 51.824 30.071 52.213 1.00 8.58 208 ALA A O 1
ATOM 1586 N N . THR A 1 209 ? 52.352 27.958 52.777 1.00 8.67 209 THR A N 1
ATOM 1587 C CA . THR A 1 209 ? 50.973 27.596 53.122 1.00 9.30 209 THR A CA 1
ATOM 1588 C C . THR A 1 209 ? 50.649 28.170 54.500 1.00 10.21 209 THR A C 1
ATOM 1589 O O . THR A 1 209 ? 51.537 28.670 55.193 1.00 10.45 209 THR A O 1
ATOM 1593 N N . SER A 1 210 ? 49.387 28.083 54.909 1.00 11.28 210 SER A N 1
ATOM 1594 C CA . SER A 1 210 ? 48.992 28.617 56.208 1.00 12.16 210 SER A CA 1
ATOM 1595 C C . SER A 1 210 ? 49.640 27.921 57.406 1.00 12.71 210 SER A C 1
ATOM 1596 O O . SER A 1 210 ? 49.828 28.556 58.448 1.00 12.85 210 SER A O 1
ATOM 1599 N N . ASP A 1 211 ? 49.993 26.639 57.284 1.00 12.64 211 ASP A N 1
ATOM 1600 C CA . ASP A 1 211 ? 50.618 25.964 58.420 1.00 11.99 211 ASP A CA 1
ATOM 1601 C C . ASP A 1 211 ? 52.128 26.155 58.527 1.00 10.67 211 ASP A C 1
ATOM 1602 O O . ASP A 1 211 ? 52.728 25.778 59.533 1.00 10.68 211 ASP A O 1
ATOM 1607 N N . LEU A 1 212 ? 52.740 26.757 57.509 1.00 10.28 212 LEU A N 1
ATOM 1608 C CA . LEU A 1 212 ? 54.184 27.008 57.534 1.00 8.95 212 LEU A CA 1
ATOM 1609 C C . LEU A 1 212 ? 54.528 28.459 57.880 1.00 9.60 212 LEU A C 1
ATOM 1610 O O . LEU A 1 212 ? 55.467 28.713 58.633 1.00 8.35 212 LEU A O 1
ATOM 1615 N N . GLN A 1 213 ? 53.761 29.403 57.339 1.00 10.69 213 GLN A N 1
ATOM 1616 C CA . GLN A 1 213 ? 54.021 30.831 57.548 1.00 13.21 213 GLN A CA 1
ATOM 1617 C C . GLN A 1 213 ? 54.390 31.277 58.971 1.00 13.88 213 GLN A C 1
ATOM 1618 O O . GLN A 1 213 ? 55.359 32.015 59.159 1.00 13.06 213 GLN A O 1
ATOM 1624 N N . PRO A 1 214 ? 53.624 30.847 59.988 1.00 14.30 214 PRO A N 1
ATOM 1625 C CA . PRO A 1 214 ? 53.914 31.235 61.376 1.00 15.03 214 PRO A CA 1
ATOM 1626 C C . PRO A 1 214 ? 55.230 30.701 61.956 1.00 14.72 214 PRO A C 1
ATOM 1627 O O . PRO A 1 214 ? 55.759 31.262 62.919 1.00 14.90 214 PRO A O 1
ATOM 1631 N N . VAL A 1 215 ? 55.757 29.628 61.373 1.00 13.23 215 VAL A N 1
ATOM 1632 C CA . VAL A 1 215 ? 56.988 29.018 61.873 1.00 11.46 215 VAL A CA 1
ATOM 1633 C C . VAL A 1 215 ? 58.116 28.883 60.847 1.00 10.88 215 VAL A C 1
ATOM 1634 O O . VAL A 1 215 ? 58.944 27.972 60.941 1.00 9.76 215 VAL A O 1
ATOM 1638 N N . GLN A 1 216 ? 58.160 29.793 59.878 1.00 10.68 216 GLN A N 1
ATOM 1639 C CA . GLN A 1 216 ? 59.199 29.758 58.853 1.00 13.15 216 GLN A CA 1
ATOM 1640 C C . GLN A 1 216 ? 60.599 29.763 59.467 1.00 14.92 216 GLN A C 1
ATOM 1641 O O . GLN A 1 216 ? 61.532 29.193 58.902 1.00 16.01 216 GLN A O 1
ATOM 1647 N N . SER A 1 217 ? 60.736 30.395 60.630 1.00 16.88 217 SER A N 1
ATOM 1648 C CA . SER A 1 217 ? 62.025 30.480 61.314 1.00 18.64 217 SER A CA 1
ATOM 1649 C C . SER A 1 217 ? 62.460 29.170 61.977 1.00 18.81 217 SER A C 1
ATOM 1650 O O . SER A 1 217 ? 63.508 29.120 62.623 1.00 21.03 217 SER A O 1
ATOM 1653 N N . SER A 1 218 ? 61.654 28.122 61.825 1.00 16.58 218 SER A N 1
ATOM 1654 C CA . SER A 1 218 ? 61.971 26.814 62.402 1.00 14.59 218 SER A CA 1
ATOM 1655 C C . SER A 1 218 ? 62.191 25.754 61.321 1.00 14.22 218 SER A C 1
ATOM 1656 O O . SER A 1 218 ? 62.725 24.679 61.601 1.00 13.04 218 SER A O 1
ATOM 1659 N N . PHE A 1 219 ? 61.773 26.063 60.093 1.00 12.69 219 PHE A N 1
ATOM 1660 C CA . PHE A 1 219 ? 61.901 25.145 58.956 1.00 12.63 219 PHE A CA 1
ATOM 1661 C C . PHE A 1 219 ? 62.381 25.914 57.713 1.00 12.09 219 PHE A C 1
ATOM 1662 O O . PHE A 1 219 ? 61.566 26.409 56.929 1.00 15.28 219 PHE A O 1
ATOM 1670 N N . PRO A 1 220 ? 63.706 26.017 57.511 1.00 11.14 220 PRO A N 1
ATOM 1671 C CA . PRO A 1 220 ? 64.277 26.733 56.359 1.00 11.03 220 PRO A CA 1
ATOM 1672 C C . PRO A 1 220 ? 63.813 26.204 54.997 1.00 10.28 220 PRO A C 1
ATOM 1673 O O . PRO A 1 220 ? 63.606 25.004 54.835 1.00 10.75 220 PRO A O 1
ATOM 1677 N N . THR A 1 221 ? 63.661 27.105 54.026 1.00 8.23 221 THR A N 1
ATOM 1678 C CA . THR A 1 221 ? 63.237 26.737 52.670 1.00 7.15 221 THR A CA 1
ATOM 1679 C C . THR A 1 221 ? 64.157 27.391 51.626 1.00 6.76 221 THR A C 1
ATOM 1680 O O . THR A 1 221 ? 64.471 28.580 51.728 1.00 5.84 221 THR A O 1
ATOM 1684 N N . TYR A 1 222 ? 64.589 26.615 50.630 1.00 5.72 222 TYR A N 1
ATOM 1685 C CA . TYR A 1 222 ? 65.469 27.121 49.568 1.00 5.25 222 TYR A CA 1
ATOM 1686 C C . TYR A 1 222 ? 64.858 26.876 48.182 1.00 4.70 222 TYR A C 1
ATOM 1687 O O . TYR A 1 222 ? 63.961 26.043 48.034 1.00 5.06 222 TYR A O 1
ATOM 1696 N N . LEU A 1 223 ? 65.342 27.601 47.172 1.00 3.39 223 LEU A N 1
ATOM 1697 C CA . LEU A 1 223 ? 64.844 27.440 45.804 1.00 4.39 223 LEU A CA 1
ATOM 1698 C C . LEU A 1 223 ? 65.273 26.105 45.167 1.00 5.35 223 LEU A C 1
ATOM 1699 O O . LEU A 1 223 ? 64.617 25.626 44.236 1.00 5.14 223 LEU A O 1
ATOM 1704 N N . GLY A 1 224 ? 66.358 25.501 45.664 1.00 5.41 224 GLY A N 1
ATOM 1705 C CA . GLY A 1 224 ? 66.809 24.219 45.122 1.00 5.09 224 GLY A CA 1
ATOM 1706 C C . GLY A 1 224 ? 68.209 23.741 45.513 1.00 5.65 224 GLY A C 1
ATOM 1707 O O . GLY A 1 224 ? 68.965 24.480 46.149 1.00 4.17 224 GLY A O 1
ATOM 1708 N N . ARG A 1 225 ? 68.533 22.493 45.154 1.00 5.76 225 ARG A N 1
ATOM 1709 C CA . ARG A 1 225 ? 69.854 21.881 45.399 1.00 5.58 225 ARG A CA 1
ATOM 1710 C C . ARG A 1 225 ? 70.211 21.009 44.175 1.00 5.74 225 ARG A C 1
ATOM 1711 O O . ARG A 1 225 ? 69.333 20.396 43.569 1.00 5.15 225 ARG A O 1
ATOM 1719 N N . PRO A 1 226 ? 71.506 20.948 43.794 1.00 6.61 226 PRO A N 1
ATOM 1720 C CA . PRO A 1 226 ? 71.971 20.170 42.631 1.00 6.34 226 PRO A CA 1
ATOM 1721 C C . PRO A 1 226 ? 72.070 18.641 42.702 1.00 8.32 226 PRO A C 1
ATOM 1722 O O . PRO A 1 226 ? 73.114 18.092 43.055 1.00 8.05 226 PRO A O 1
ATOM 1726 N N . TRP A 1 227 ? 70.984 17.969 42.321 1.00 8.13 227 TRP A N 1
ATOM 1727 C CA . TRP A 1 227 ? 70.903 16.505 42.318 1.00 9.04 227 TRP A CA 1
ATOM 1728 C C . TRP A 1 227 ? 71.972 15.889 41.405 1.00 9.42 227 TRP A C 1
ATOM 1729 O O . TRP A 1 227 ? 72.609 14.895 41.770 1.00 9.54 227 TRP A O 1
ATOM 1740 N N . LYS A 1 228 ? 72.167 16.478 40.226 1.00 8.10 228 LYS A N 1
ATOM 1741 C CA . LYS A 1 228 ? 73.170 15.981 39.280 1.00 9.73 228 LYS A CA 1
ATOM 1742 C C . LYS A 1 228 ? 74.196 17.057 38.899 1.00 8.86 228 LYS A C 1
ATOM 1743 O O . LYS A 1 228 ? 73.961 18.252 39.084 1.00 8.15 228 LYS A O 1
ATOM 1749 N N . GLU A 1 229 ? 75.326 16.613 38.354 1.00 9.75 229 GLU A N 1
ATOM 1750 C CA . GLU A 1 229 ? 76.446 17.483 37.985 1.00 9.70 229 GLU A CA 1
ATOM 1751 C C . GLU A 1 229 ? 76.201 18.749 37.155 1.00 8.85 229 GLU A C 1
ATOM 1752 O O . GLU A 1 229 ? 76.886 19.758 37.355 1.00 7.49 229 GLU A O 1
ATOM 1758 N N . TYR A 1 230 ? 75.247 18.709 36.229 1.00 7.13 230 TYR A N 1
ATOM 1759 C CA . TYR A 1 230 ? 74.972 19.874 35.388 1.00 7.46 230 TYR A CA 1
ATOM 1760 C C . TYR A 1 230 ? 73.571 20.465 35.582 1.00 6.09 230 TYR A C 1
ATOM 1761 O O . TYR A 1 230 ? 72.958 20.967 34.638 1.00 6.73 230 TYR A O 1
ATOM 1770 N N . SER A 1 231 ? 73.090 20.417 36.820 1.00 4.92 231 SER A N 1
ATOM 1771 C CA . SER A 1 231 ? 71.777 20.949 37.209 1.00 5.22 231 SER A CA 1
ATOM 1772 C C . SER A 1 231 ? 71.543 22.359 36.624 1.00 5.54 231 SER A C 1
ATOM 1773 O O . SER A 1 231 ? 72.436 23.213 36.683 1.00 5.40 231 SER A O 1
ATOM 1776 N N . ARG A 1 232 ? 70.354 22.602 36.066 1.00 4.39 232 ARG A N 1
ATOM 1777 C CA . ARG A 1 232 ? 70.019 23.908 35.473 1.00 4.62 232 ARG A CA 1
ATOM 1778 C C . ARG A 1 232 ? 68.591 24.369 35.815 1.00 4.98 232 ARG A C 1
ATOM 1779 O O . ARG A 1 232 ? 67.607 23.770 35.369 1.00 4.97 232 ARG A O 1
ATOM 1787 N N . THR A 1 233 ? 68.491 25.449 36.591 1.00 4.54 233 THR A N 1
ATOM 1788 C CA . THR A 1 233 ? 67.199 25.992 37.034 1.00 4.78 233 THR A CA 1
ATOM 1789 C C . THR A 1 233 ? 67.180 27.526 36.975 1.00 4.97 233 THR A C 1
ATOM 1790 O O . THR A 1 233 ? 68.160 28.173 37.352 1.00 5.22 233 THR A O 1
ATOM 1794 N N . VAL A 1 234 ? 66.067 28.099 36.512 1.00 3.80 234 VAL A N 1
ATOM 1795 C CA . VAL A 1 234 ? 65.920 29.557 36.402 1.00 5.11 234 VAL A CA 1
ATOM 1796 C C . VAL A 1 234 ? 64.595 30.077 36.979 1.00 5.99 234 VAL A C 1
ATOM 1797 O O . VAL A 1 234 ? 63.541 29.487 36.750 1.00 4.70 234 VAL A O 1
ATOM 1801 N N . VAL A 1 235 ? 64.659 31.181 37.727 1.00 4.91 235 VAL A N 1
ATOM 1802 C CA . VAL A 1 235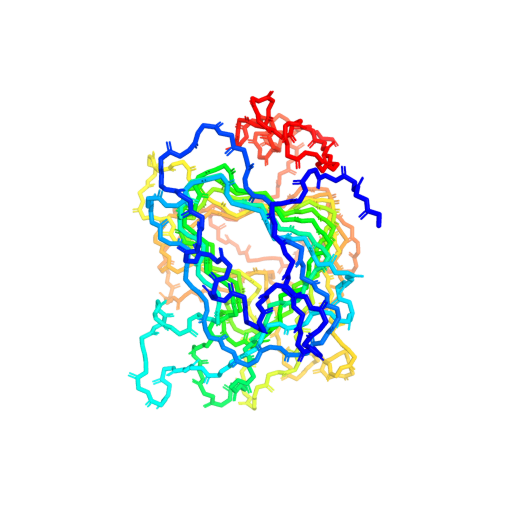 ? 63.471 31.820 38.313 1.00 5.82 235 VAL A CA 1
ATOM 1803 C C . VAL A 1 235 ? 63.470 33.270 37.808 1.00 6.33 235 VAL A C 1
ATOM 1804 O O . VAL A 1 235 ? 64.399 34.027 38.100 1.00 4.52 235 VAL A O 1
ATOM 1808 N N . MET A 1 236 ? 62.436 33.658 37.060 1.00 5.57 236 MET A N 1
ATOM 1809 C CA . MET A 1 236 ? 62.382 35.011 36.498 1.00 5.31 236 MET A CA 1
ATOM 1810 C C . MET A 1 236 ? 60.999 35.677 36.478 1.00 5.44 236 MET A C 1
ATOM 1811 O O . MET A 1 236 ? 59.973 35.004 36.407 1.00 5.47 236 MET A O 1
ATOM 1816 N N . GLN A 1 237 ? 60.994 37.008 36.556 1.00 4.81 237 GLN A N 1
ATOM 1817 C CA . GLN A 1 237 ? 59.764 37.803 36.517 1.00 4.89 237 GLN A CA 1
ATOM 1818 C C . GLN A 1 237 ? 58.703 37.354 37.533 1.00 5.11 237 GLN A C 1
ATOM 1819 O O . GLN A 1 237 ? 57.502 37.543 37.308 1.00 5.49 237 GLN A O 1
ATOM 1825 N N . SER A 1 238 ? 59.149 36.798 38.659 1.00 5.23 238 SER A N 1
ATOM 1826 C CA . SER A 1 238 ? 58.240 36.278 39.691 1.00 5.10 238 SER A CA 1
ATOM 1827 C C . SER A 1 238 ? 58.269 37.019 41.036 1.00 6.78 238 SER A C 1
ATOM 1828 O O . SER A 1 238 ? 59.201 37.771 41.319 1.00 6.15 238 SER A O 1
ATOM 1831 N N . SER A 1 239 ? 57.239 36.806 41.857 1.00 6.10 239 SER A N 1
ATOM 1832 C CA . SER A 1 239 ? 57.193 37.411 43.193 1.00 8.04 239 SER A CA 1
ATOM 1833 C C . SER A 1 239 ? 57.581 36.308 44.184 1.00 8.27 239 SER A C 1
ATOM 1834 O O . SER A 1 239 ? 57.127 35.168 44.058 1.00 8.91 239 SER A O 1
ATOM 1837 N N . ILE A 1 240 ? 58.426 36.648 45.157 1.00 7.05 240 ILE A N 1
ATOM 1838 C CA . ILE A 1 240 ? 58.917 35.685 46.145 1.00 6.06 240 ILE A CA 1
ATOM 1839 C C . ILE A 1 240 ? 58.807 36.235 47.576 1.00 6.67 240 ILE A C 1
ATOM 1840 O O . ILE A 1 240 ? 59.384 37.276 47.872 1.00 5.66 240 ILE A O 1
ATOM 1845 N N . THR A 1 241 ? 58.089 35.543 48.465 1.00 5.87 241 THR A N 1
ATOM 1846 C CA . THR A 1 241 ? 57.964 36.018 49.854 1.00 7.07 241 THR A CA 1
ATOM 1847 C C . THR A 1 241 ? 59.212 35.662 50.671 1.00 7.56 241 THR A C 1
ATOM 1848 O O . THR A 1 241 ? 60.106 34.974 50.177 1.00 6.99 241 THR A O 1
ATOM 1852 N N . ASN A 1 242 ? 59.269 36.118 51.922 1.00 6.96 242 ASN A N 1
ATOM 1853 C CA . ASN A 1 242 ? 60.429 35.842 52.771 1.00 7.14 242 ASN A CA 1
ATOM 1854 C C . ASN A 1 242 ? 60.543 34.389 53.248 1.00 7.20 242 ASN A C 1
ATOM 1855 O O . ASN A 1 242 ? 61.309 34.087 54.166 1.00 6.66 242 ASN A O 1
ATOM 1860 N N . VAL A 1 243 ? 59.796 33.485 52.615 1.00 6.64 243 VAL A N 1
ATOM 1861 C CA . VAL A 1 243 ? 59.867 32.069 52.967 1.00 6.77 243 VAL A CA 1
ATOM 1862 C C . VAL A 1 243 ? 61.241 31.525 52.545 1.00 5.55 243 VAL A C 1
ATOM 1863 O O . VAL A 1 243 ? 61.751 30.571 53.136 1.00 6.25 243 VAL A O 1
ATOM 1867 N N . ILE A 1 244 ? 61.841 32.152 51.534 1.00 5.55 244 ILE A N 1
ATOM 1868 C CA . ILE A 1 244 ? 63.148 31.735 51.017 1.00 5.30 244 ILE A CA 1
ATOM 1869 C C . ILE A 1 244 ? 64.320 32.357 51.798 1.00 5.69 244 ILE A C 1
ATOM 1870 O O . ILE A 1 244 ? 64.425 33.578 51.896 1.00 5.82 244 ILE A O 1
ATOM 1875 N N . ASN A 1 245 ? 65.188 31.510 52.354 1.00 4.63 245 ASN A N 1
ATOM 1876 C CA . ASN A 1 245 ? 66.369 31.959 53.106 1.00 5.60 245 ASN A CA 1
ATOM 1877 C C . ASN A 1 245 ? 67.247 32.820 52.179 1.00 6.07 245 ASN A C 1
ATOM 1878 O O . ASN A 1 245 ? 67.344 32.550 50.984 1.00 5.34 245 ASN A O 1
ATOM 1883 N N . PRO A 1 246 ? 67.888 33.874 52.717 1.00 5.97 246 PRO A N 1
ATOM 1884 C CA . PRO A 1 246 ? 68.749 34.774 51.933 1.00 6.37 246 PRO A CA 1
ATOM 1885 C C . PRO A 1 246 ? 69.842 34.114 51.077 1.00 6.03 246 PRO A C 1
ATOM 1886 O O . PRO A 1 246 ? 70.261 34.677 50.058 1.00 5.29 246 PRO A O 1
ATOM 1890 N N . ALA A 1 247 ? 70.310 32.937 51.490 1.00 5.05 247 ALA A N 1
ATOM 1891 C CA . ALA A 1 247 ? 71.343 32.220 50.740 1.00 5.36 247 ALA A CA 1
ATOM 1892 C C . ALA A 1 247 ? 70.800 31.793 49.372 1.00 5.15 247 ALA A C 1
ATOM 1893 O O . ALA A 1 247 ? 71.561 31.618 48.418 1.00 5.95 247 ALA A O 1
ATOM 1895 N N . GLY A 1 248 ? 69.483 31.604 49.296 1.00 4.48 248 GLY A N 1
ATOM 1896 C CA . GLY A 1 248 ? 68.840 31.229 48.045 1.00 3.33 248 GLY A CA 1
ATOM 1897 C C . GLY A 1 248 ? 68.889 29.768 47.619 1.00 4.38 248 GLY A C 1
ATOM 1898 O O . GLY A 1 248 ? 67.846 29.168 47.329 1.00 4.90 248 GLY A O 1
ATOM 1899 N N . TRP A 1 249 ? 70.091 29.198 47.571 1.00 4.51 249 TRP A N 1
ATOM 1900 C CA . TRP A 1 249 ? 70.272 27.808 47.150 1.00 4.76 249 TRP A CA 1
ATOM 1901 C C . TRP A 1 249 ? 71.087 26.997 48.179 1.00 5.37 249 TRP A C 1
ATOM 1902 O O . TRP A 1 249 ? 71.823 27.575 48.989 1.00 6.86 249 TRP A O 1
ATOM 1913 N N . PHE A 1 250 ? 70.960 25.667 48.131 1.00 5.00 250 PHE A N 1
ATOM 1914 C CA . PHE A 1 250 ? 71.606 24.756 49.093 1.00 6.09 250 PHE A CA 1
ATOM 1915 C C . PHE A 1 250 ? 72.478 23.665 48.436 1.00 6.84 250 PHE A C 1
ATOM 1916 O O . PHE A 1 250 ?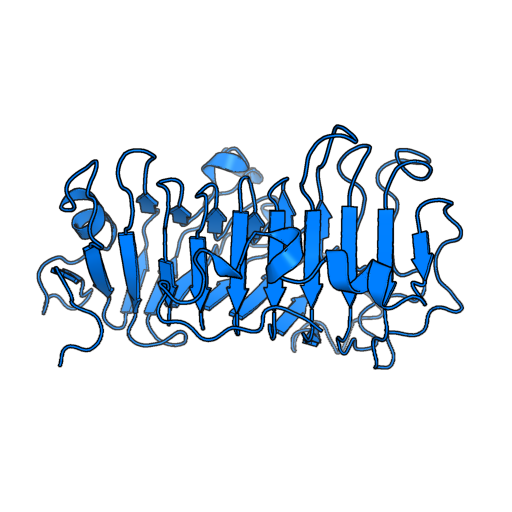 72.119 23.114 47.396 1.00 6.60 250 PHE A O 1
ATOM 1924 N N . PRO A 1 251 ? 73.633 23.326 49.048 1.00 7.66 251 PRO A N 1
ATOM 1925 C CA . PRO A 1 251 ? 74.533 22.299 48.498 1.00 8.71 251 PRO A CA 1
ATOM 1926 C C . PRO A 1 251 ? 73.959 20.877 48.530 1.00 9.57 251 PRO A C 1
ATOM 1927 O O . PRO A 1 251 ? 73.094 20.570 49.349 1.00 10.57 251 PRO A O 1
ATOM 1931 N N . TRP A 1 252 ? 74.452 20.009 47.647 1.00 9.66 252 TRP A N 1
ATOM 1932 C CA . TRP A 1 252 ? 73.994 18.621 47.612 1.00 11.83 252 TRP A CA 1
ATOM 1933 C C . TRP A 1 252 ? 74.917 17.754 48.465 1.00 14.14 252 TRP A C 1
ATOM 1934 O O . TRP A 1 252 ? 74.461 17.040 49.362 1.00 13.92 252 TRP A O 1
ATOM 1945 N N . ASP A 1 253 ? 76.214 17.826 48.181 1.00 15.19 253 ASP A N 1
ATOM 1946 C CA . ASP A 1 253 ? 77.215 17.063 48.923 1.00 17.28 253 ASP A CA 1
ATOM 1947 C C . ASP A 1 253 ? 78.570 17.748 48.776 1.00 16.33 253 ASP A C 1
ATOM 1948 O O . ASP A 1 253 ? 79.335 17.442 47.862 1.00 15.43 253 ASP A O 1
ATOM 1953 N N . GLY A 1 254 ? 78.859 18.684 49.674 1.00 16.28 254 GLY A N 1
ATOM 1954 C CA . GLY A 1 254 ? 80.125 19.390 49.610 1.00 15.80 254 GLY A CA 1
ATOM 1955 C C . GLY A 1 254 ? 80.239 20.288 48.393 1.00 14.69 254 GLY A C 1
ATOM 1956 O O . GLY A 1 254 ? 79.327 21.059 48.101 1.00 14.37 254 GLY A O 1
ATOM 1957 N N . ASN A 1 255 ? 81.351 20.173 47.670 1.00 14.90 255 ASN A N 1
ATOM 1958 C CA . ASN A 1 255 ? 81.599 20.994 46.487 1.00 15.25 255 ASN A CA 1
ATOM 1959 C C . ASN A 1 255 ? 81.060 20.375 45.191 1.00 13.77 255 ASN A C 1
ATOM 1960 O O . ASN A 1 255 ? 81.333 20.873 44.103 1.00 13.51 255 ASN A O 1
ATOM 1965 N N . PHE A 1 256 ? 80.292 19.294 45.310 1.00 13.51 256 PHE A N 1
ATOM 1966 C CA . PHE A 1 256 ? 79.721 18.621 44.140 1.00 11.84 256 PHE A CA 1
ATOM 1967 C C . PHE A 1 256 ? 78.872 19.554 43.270 1.00 11.23 256 PHE A C 1
ATOM 1968 O O . PHE A 1 256 ? 77.936 20.189 43.759 1.00 11.18 256 PHE A O 1
ATOM 1976 N N . ALA A 1 257 ? 79.219 19.637 41.986 1.00 10.46 257 ALA A N 1
ATOM 1977 C CA . ALA A 1 257 ? 78.481 20.436 41.004 1.00 9.19 257 ALA A CA 1
ATOM 1978 C C . ALA A 1 257 ? 78.514 21.964 41.098 1.00 9.22 257 ALA A C 1
ATOM 1979 O O . ALA A 1 257 ? 78.017 22.636 40.199 1.00 7.93 257 ALA A O 1
ATOM 1981 N N . LEU A 1 258 ? 79.103 22.521 42.149 1.00 10.13 258 LEU A N 1
ATOM 1982 C CA . LEU A 1 258 ? 79.108 23.976 42.307 1.00 9.57 258 LEU A CA 1
ATOM 1983 C C . LEU A 1 258 ? 79.775 24.793 41.196 1.00 10.98 258 LEU A C 1
ATOM 1984 O O . LEU A 1 258 ? 79.423 25.958 40.988 1.00 8.34 258 LEU A O 1
ATOM 1989 N N . ASP A 1 259 ? 80.720 24.195 40.475 1.00 11.79 259 ASP A N 1
ATOM 1990 C CA . ASP A 1 259 ? 81.407 24.909 39.398 1.00 12.60 259 ASP A CA 1
ATOM 1991 C C . ASP A 1 259 ? 80.803 24.681 38.013 1.00 11.70 259 ASP A C 1
ATOM 1992 O O . ASP A 1 259 ? 81.102 25.424 37.078 1.00 11.57 259 ASP A O 1
ATOM 1997 N N . THR A 1 260 ? 79.952 23.664 37.879 1.00 9.90 260 THR A N 1
ATOM 1998 C CA . THR A 1 260 ? 79.351 23.339 36.585 1.00 8.93 260 THR A CA 1
ATOM 1999 C C . THR A 1 260 ? 77.835 23.553 36.437 1.00 7.94 260 THR A C 1
ATOM 2000 O O . THR A 1 260 ? 77.310 23.512 35.320 1.00 8.57 260 THR A O 1
ATOM 2004 N N . LEU A 1 261 ? 77.132 23.777 37.543 1.00 6.57 261 LEU A N 1
ATOM 2005 C CA . LEU A 1 261 ? 75.685 24.013 37.481 1.00 6.46 261 LEU A CA 1
ATOM 2006 C C . LEU A 1 261 ? 75.388 25.427 36.954 1.00 6.31 261 LEU A C 1
ATOM 2007 O O . LEU A 1 261 ? 76.299 26.247 36.815 1.00 5.81 261 LEU A O 1
ATOM 2012 N N . TYR A 1 262 ? 74.121 25.697 36.636 1.00 5.45 262 TYR A N 1
ATOM 2013 C CA . TYR A 1 262 ? 73.690 27.020 36.168 1.00 5.34 262 TYR A CA 1
ATOM 2014 C C . TYR A 1 262 ? 72.362 27.363 36.844 1.00 6.23 262 TYR A C 1
ATOM 2015 O O . TYR A 1 262 ? 71.311 26.848 36.456 1.00 5.79 262 TYR A O 1
ATOM 2024 N N . TYR A 1 263 ? 72.426 28.206 37.875 1.00 5.24 263 TYR A N 1
ATOM 2025 C CA . TYR A 1 263 ? 71.238 28.653 38.609 1.00 5.54 263 TYR A CA 1
ATOM 2026 C C . TYR A 1 263 ? 71.148 30.177 38.419 1.00 6.54 263 TYR A C 1
ATOM 2027 O O . TYR A 1 263 ? 72.016 30.913 38.895 1.00 7.57 263 TYR A O 1
ATOM 2036 N N . GLY A 1 264 ? 70.108 30.649 37.729 1.00 5.32 264 GLY A N 1
ATOM 2037 C CA . GLY A 1 264 ? 69.982 32.081 37.480 1.00 5.52 264 GLY A CA 1
ATOM 2038 C C . GLY A 1 264 ? 68.683 32.759 37.889 1.00 4.08 264 GLY A C 1
ATOM 2039 O O . GLY A 1 264 ? 67.630 32.119 37.9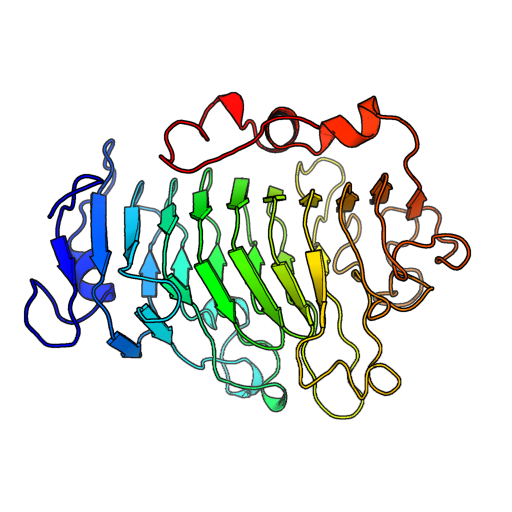36 1.00 3.04 264 GLY A O 1
ATOM 2040 N N . GLU A 1 265 ? 68.766 34.061 38.176 1.00 2.85 265 GLU A N 1
ATOM 2041 C CA . GLU A 1 265 ? 67.606 34.867 38.589 1.00 3.37 265 GLU A CA 1
ATOM 2042 C C . GLU A 1 265 ? 67.527 36.189 37.793 1.00 4.00 265 GLU A C 1
ATOM 2043 O O . GLU A 1 265 ? 68.519 36.914 37.699 1.00 5.23 265 GLU A O 1
ATOM 2049 N N . TYR A 1 266 ? 66.350 36.496 37.230 1.00 4.31 266 TYR A N 1
ATOM 2050 C CA . TYR A 1 266 ? 66.135 37.721 36.433 1.00 4.53 266 TYR A CA 1
ATOM 2051 C C . TYR A 1 266 ? 64.863 38.498 36.821 1.00 5.66 266 TYR A C 1
ATOM 2052 O O . TYR A 1 266 ? 63.758 37.956 36.797 1.00 5.40 266 TYR A O 1
ATOM 2061 N N . GLN A 1 267 ? 65.043 39.771 37.169 1.00 6.43 267 GLN A N 1
ATOM 2062 C CA . GLN A 1 267 ? 63.961 40.693 37.543 1.00 6.34 267 GLN A CA 1
ATOM 2063 C C . GLN A 1 267 ? 62.793 40.166 38.387 1.00 6.48 267 GLN A C 1
ATOM 2064 O O . GLN A 1 267 ? 61.631 40.290 37.984 1.00 5.91 267 GLN A O 1
ATOM 2070 N N . ASN A 1 268 ? 63.092 39.597 39.556 1.00 4.94 268 ASN A N 1
ATOM 2071 C CA . ASN A 1 268 ? 62.043 39.103 40.458 1.00 5.19 268 ASN A CA 1
ATOM 2072 C C . ASN A 1 268 ? 61.709 40.220 41.461 1.00 7.16 268 ASN A C 1
ATOM 2073 O O . ASN A 1 268 ? 62.436 41.215 41.549 1.00 6.98 268 ASN A O 1
ATOM 2078 N N . THR A 1 269 ? 60.615 40.067 42.206 1.00 7.12 269 THR A N 1
ATOM 2079 C CA . THR A 1 269 ? 60.226 41.071 43.204 1.00 8.11 269 THR A CA 1
ATOM 2080 C C . THR A 1 269 ? 59.786 40.387 44.505 1.00 8.15 269 THR A C 1
ATOM 2081 O O . THR A 1 269 ? 59.553 39.178 44.526 1.00 6.36 269 THR A O 1
ATOM 2085 N N . GLY A 1 270 ? 59.691 41.157 45.588 1.00 8.03 270 GLY A N 1
ATOM 2086 C CA . GLY A 1 270 ? 59.287 40.594 46.868 1.00 9.02 270 GLY A CA 1
ATOM 2087 C C . GLY A 1 270 ? 60.426 40.548 47.876 1.00 9.68 270 GLY A C 1
ATOM 2088 O O . GLY A 1 270 ? 61.593 40.678 47.507 1.00 9.87 270 GLY A O 1
ATOM 2089 N N . ALA A 1 271 ? 60.094 40.353 49.150 1.00 10.15 271 ALA A N 1
ATOM 2090 C CA . ALA A 1 271 ? 61.107 40.309 50.203 1.00 10.56 271 ALA A CA 1
ATOM 2091 C C . ALA A 1 271 ? 62.142 39.203 50.000 1.00 11.06 271 ALA A C 1
ATOM 2092 O O . ALA A 1 271 ? 63.300 39.353 50.385 1.00 12.73 271 ALA A O 1
ATOM 2094 N N . GLY A 1 272 ? 61.729 38.097 49.392 1.00 9.87 272 GLY A N 1
ATOM 2095 C CA . GLY A 1 272 ? 62.649 36.995 49.170 1.00 8.34 272 GLY A CA 1
ATOM 2096 C C . GLY A 1 272 ? 63.466 37.075 47.891 1.00 8.06 272 GLY A C 1
ATOM 2097 O O . GLY A 1 272 ? 64.272 36.184 47.619 1.00 7.58 272 GLY A O 1
ATOM 2098 N N . ALA A 1 273 ? 63.269 38.136 47.111 1.00 6.60 273 ALA A N 1
ATOM 2099 C CA . ALA A 1 273 ? 63.986 38.318 45.848 1.00 6.48 273 ALA A CA 1
ATOM 2100 C C . ALA A 1 273 ? 65.332 39.042 45.963 1.00 7.46 273 ALA A C 1
ATOM 2101 O O . ALA A 1 273 ? 66.049 39.171 44.969 1.00 7.24 273 ALA A O 1
ATOM 2103 N N . ALA A 1 274 ? 65.676 39.520 47.157 1.00 8.83 274 ALA A N 1
ATOM 2104 C CA . ALA A 1 274 ? 66.952 40.215 47.351 1.00 9.72 274 ALA A CA 1
ATOM 2105 C C . ALA A 1 274 ? 68.097 39.258 47.018 1.00 10.49 274 ALA A C 1
ATOM 2106 O O . ALA A 1 274 ? 68.041 38.081 47.371 1.00 9.47 274 ALA A O 1
ATOM 2108 N N . THR A 1 275 ? 69.134 39.761 46.345 1.00 9.76 275 THR A N 1
ATOM 2109 C CA . THR A 1 275 ? 70.266 38.918 45.955 1.00 10.69 275 THR A CA 1
ATOM 2110 C C . THR A 1 275 ? 71.590 39.217 46.666 1.00 10.66 275 THR A C 1
ATOM 2111 O O . THR A 1 275 ? 72.575 38.507 46.462 1.00 10.10 275 THR A O 1
ATOM 2115 N N . SER A 1 276 ? 71.610 40.249 47.503 1.00 10.42 276 SER A N 1
ATOM 2116 C CA . SER A 1 276 ? 72.827 40.646 48.211 1.00 11.86 276 SER A CA 1
ATOM 2117 C C . SER A 1 276 ? 73.425 39.617 49.179 1.00 11.21 276 SER A C 1
ATOM 2118 O O . SER A 1 276 ? 74.604 39.716 49.531 1.00 12.62 276 SER A O 1
ATOM 2121 N N . GLY A 1 277 ? 72.631 38.641 49.612 1.00 9.25 277 GLY A N 1
ATOM 2122 C CA . GLY A 1 277 ? 73.141 37.640 50.540 1.00 8.09 277 GLY A CA 1
ATOM 2123 C C . GLY A 1 277 ? 73.187 36.213 50.008 1.00 6.96 277 GLY A C 1
ATOM 2124 O O . GLY A 1 277 ? 73.265 35.262 50.786 1.00 5.70 277 GLY A O 1
ATOM 2125 N N . ARG A 1 278 ? 73.157 36.065 48.685 1.00 5.63 278 ARG A N 1
ATOM 2126 C CA . ARG A 1 278 ? 73.175 34.752 48.032 1.00 6.34 278 ARG A CA 1
ATOM 2127 C C . ARG A 1 278 ? 74.534 34.040 48.099 1.00 6.61 278 ARG A C 1
ATOM 2128 O O . ARG A 1 278 ? 75.558 34.662 48.391 1.00 8.09 278 ARG A O 1
ATOM 2136 N N . VAL A 1 279 ? 74.527 32.735 47.822 1.00 6.95 279 VAL A N 1
ATOM 2137 C CA . VAL A 1 279 ? 75.745 31.916 47.819 1.00 6.60 279 VAL A CA 1
ATOM 2138 C C . VAL A 1 279 ? 76.797 32.486 46.857 1.00 6.83 279 VAL A C 1
ATOM 2139 O O . VAL A 1 279 ? 76.458 33.224 45.929 1.00 6.93 279 VAL A O 1
ATOM 2143 N N . THR A 1 280 ? 78.068 32.140 47.074 1.00 7.21 280 THR A N 1
ATOM 2144 C CA . THR A 1 280 ? 79.164 32.650 46.240 1.00 9.07 280 THR A CA 1
ATOM 2145 C C . THR A 1 280 ? 79.630 31.738 45.089 1.00 9.51 280 THR A C 1
ATOM 2146 O O . THR A 1 280 ? 80.612 32.052 44.411 1.00 9.85 280 THR A O 1
ATOM 2150 N N . TRP A 1 281 ? 78.925 30.632 44.860 1.00 7.99 281 TRP A N 1
ATOM 2151 C CA . TRP A 1 281 ? 79.286 29.662 43.818 1.00 8.22 281 TRP A CA 1
ATOM 2152 C C . TRP A 1 281 ? 79.512 30.241 42.417 1.00 8.64 281 TRP A C 1
ATOM 2153 O O . TRP A 1 281 ? 78.838 31.183 42.006 1.00 7.63 281 TRP A O 1
ATOM 2164 N N . LYS A 1 282 ? 80.450 29.645 41.680 1.00 8.75 282 LYS A N 1
ATOM 2165 C CA . LYS A 1 282 ? 80.755 30.073 40.315 1.00 10.02 282 LYS A CA 1
ATOM 2166 C C . LYS A 1 282 ? 79.529 29.905 39.414 1.00 10.23 282 LYS A C 1
ATOM 2167 O O . LYS A 1 282 ? 79.304 30.702 38.500 1.00 10.40 282 LYS A O 1
ATOM 2173 N N . GLY A 1 283 ? 78.742 28.865 39.687 1.00 8.30 283 GLY A N 1
ATOM 2174 C CA . GLY A 1 283 ? 77.554 28.579 38.896 1.00 7.83 283 GLY A CA 1
ATOM 2175 C C . GLY A 1 283 ? 76.314 29.421 39.156 1.00 7.36 283 GLY A C 1
ATOM 2176 O O . GLY A 1 283 ? 75.347 29.333 38.392 1.00 6.65 283 GLY A O 1
ATOM 2177 N N . PHE A 1 284 ? 76.306 30.212 40.229 1.00 6.97 284 PHE A N 1
ATOM 2178 C CA . PHE A 1 284 ? 75.150 31.070 40.512 1.00 7.96 284 PHE A CA 1
ATOM 2179 C C . PHE A 1 284 ? 75.320 32.411 39.807 1.00 8.68 284 PHE A C 1
ATOM 2180 O O . PHE A 1 284 ? 76.423 32.960 39.770 1.00 9.05 284 PHE A O 1
ATOM 2188 N N . LYS A 1 285 ? 74.229 32.964 39.287 1.00 8.34 285 LYS A N 1
ATOM 2189 C CA . LYS A 1 285 ? 74.329 34.228 38.569 1.00 10.46 285 LYS A CA 1
ATOM 2190 C C . LYS A 1 285 ? 73.086 35.112 38.541 1.00 9.35 285 LYS A C 1
ATOM 2191 O O . LYS A 1 285 ? 71.961 34.628 38.393 1.00 7.86 285 LYS A O 1
ATOM 2197 N N . VAL A 1 286 ? 73.300 36.417 38.696 1.00 9.21 286 VAL A N 1
ATOM 2198 C CA . VAL A 1 286 ? 72.209 37.382 38.614 1.00 7.93 286 VAL A CA 1
ATOM 2199 C C . VAL A 1 286 ? 72.214 37.818 37.146 1.00 7.89 286 VAL A C 1
ATOM 2200 O O . VAL A 1 286 ? 73.168 38.448 36.684 1.00 6.30 286 VAL A O 1
ATOM 2204 N N . ILE A 1 287 ? 71.166 37.459 36.411 1.00 6.28 287 ILE A N 1
ATOM 2205 C CA . ILE A 1 287 ? 71.063 37.804 34.992 1.00 6.65 287 ILE A CA 1
ATOM 2206 C C . ILE A 1 287 ? 70.618 39.254 34.808 1.00 6.82 287 ILE A C 1
ATOM 2207 O O . ILE A 1 287 ? 69.620 39.677 35.393 1.00 7.82 287 ILE A O 1
ATOM 2212 N N . THR A 1 288 ? 71.355 40.008 33.993 1.00 7.04 288 THR A N 1
ATOM 2213 C CA . THR A 1 288 ? 71.017 41.407 33.724 1.00 8.37 288 THR A CA 1
ATOM 2214 C C . THR A 1 288 ? 70.758 41.676 32.235 1.00 9.79 288 THR A C 1
ATOM 2215 O O . THR A 1 288 ? 70.412 42.799 31.857 1.00 13.19 288 THR A O 1
ATOM 2219 N N . SER A 1 289 ? 70.917 40.652 31.398 1.00 7.82 289 SER A N 1
ATOM 2220 C CA . SER A 1 289 ? 70.698 40.776 29.949 1.00 7.09 289 SER A CA 1
ATOM 2221 C C . SER A 1 289 ? 69.387 40.124 29.483 1.00 7.20 289 SER A C 1
ATOM 2222 O O . SER A 1 289 ? 69.164 38.933 29.715 1.00 5.88 289 SER A O 1
ATOM 2225 N N . SER A 1 290 ? 68.533 40.893 28.805 1.00 5.61 290 SER A N 1
ATOM 2226 C CA . SER A 1 290 ? 67.253 40.364 28.336 1.00 5.96 290 SER A CA 1
ATOM 2227 C C . SER A 1 290 ? 67.365 39.260 27.276 1.00 5.23 290 SER A C 1
ATOM 2228 O O . SER A 1 290 ? 66.492 38.393 27.201 1.00 5.02 290 SER A O 1
ATOM 2231 N N . THR A 1 291 ? 68.420 39.271 26.460 1.00 5.42 291 THR A N 1
ATOM 2232 C CA . THR A 1 291 ? 68.559 38.223 25.445 1.00 4.75 291 THR A CA 1
ATOM 2233 C C . THR A 1 291 ? 68.890 36.877 26.099 1.00 6.31 291 THR A C 1
ATOM 2234 O O . THR A 1 291 ? 68.517 35.816 25.581 1.00 6.81 291 THR A O 1
ATOM 2238 N N . GLU A 1 292 ? 69.578 36.922 27.240 1.00 5.13 292 GLU A N 1
ATOM 2239 C CA . GLU A 1 292 ? 69.940 35.705 27.970 1.00 5.85 292 GLU A CA 1
ATOM 2240 C C . GLU A 1 292 ? 68.684 35.126 28.633 1.00 6.27 292 GLU A C 1
ATOM 2241 O O . GLU A 1 292 ? 68.461 33.914 28.615 1.00 5.50 292 GLU A O 1
ATOM 2247 N N . ALA A 1 293 ? 67.855 36.003 29.195 1.00 5.46 293 ALA A N 1
ATOM 2248 C CA . ALA A 1 293 ? 66.621 35.582 29.856 1.00 5.09 293 ALA A CA 1
ATOM 2249 C C . ALA A 1 293 ? 65.591 35.027 28.867 1.00 6.79 293 ALA A C 1
ATOM 2250 O O . ALA A 1 293 ? 64.908 34.043 29.156 1.00 6.04 293 ALA A O 1
ATOM 2252 N N . GLN A 1 294 ? 65.483 35.663 27.704 1.00 5.69 294 GLN A N 1
ATOM 2253 C CA . GLN A 1 294 ? 64.527 35.251 26.675 1.00 6.79 294 GLN A CA 1
ATOM 2254 C C . GLN A 1 294 ? 64.742 33.816 26.178 1.00 6.54 294 GLN A C 1
ATOM 2255 O O . GLN A 1 294 ? 63.811 33.170 25.683 1.00 6.69 294 GLN A O 1
ATOM 2261 N N . GLY A 1 295 ? 65.964 33.315 26.319 1.00 3.86 295 GLY A N 1
ATOM 2262 C CA . GLY A 1 295 ? 66.255 31.960 25.876 1.00 5.09 295 GLY A CA 1
ATOM 2263 C C . GLY A 1 295 ? 65.484 30.906 26.651 1.00 5.43 295 GLY A C 1
ATOM 2264 O O . GLY A 1 295 ? 65.284 29.790 26.166 1.00 5.69 295 GLY A O 1
ATOM 2265 N N . PHE A 1 296 ? 65.038 31.266 27.853 1.00 5.23 296 PHE A N 1
ATOM 2266 C CA . PHE A 1 296 ? 64.300 30.344 28.712 1.00 4.91 296 PHE A CA 1
ATOM 2267 C C . PHE A 1 296 ? 62.771 30.451 28.610 1.00 4.90 296 PHE A C 1
ATOM 2268 O O . PHE A 1 296 ? 62.056 29.748 29.327 1.00 4.98 296 PHE A O 1
ATOM 2276 N N . THR A 1 297 ? 62.271 31.319 27.726 1.00 4.21 297 THR A N 1
ATOM 2277 C CA . THR A 1 297 ? 60.822 31.476 27.541 1.00 4.85 297 THR A CA 1
ATOM 2278 C C . THR A 1 297 ? 60.272 30.332 26.661 1.00 5.57 297 THR A C 1
ATOM 2279 O O . THR A 1 297 ? 61.020 29.705 25.909 1.00 5.45 297 THR A O 1
ATOM 2283 N N . PRO A 1 298 ? 58.956 30.050 26.741 1.00 5.52 298 PRO A N 1
ATOM 2284 C CA . PRO A 1 298 ? 58.342 28.967 25.954 1.00 5.91 298 PRO A CA 1
ATOM 2285 C C . PRO A 1 298 ? 58.702 28.860 24.467 1.00 5.78 298 PRO A C 1
ATOM 2286 O O . PRO A 1 298 ? 59.035 27.778 23.981 1.00 6.08 298 PRO A O 1
ATOM 2290 N N . GLY A 1 299 ? 58.632 29.972 23.745 1.00 5.83 299 GLY A N 1
ATOM 2291 C CA . GLY A 1 299 ? 58.940 29.943 22.326 1.00 4.95 299 GLY A CA 1
ATOM 2292 C C . GLY A 1 299 ? 60.352 29.513 21.976 1.00 6.21 299 GLY A C 1
ATOM 2293 O O . GLY A 1 299 ? 60.581 28.928 20.911 1.00 6.16 299 GLY A O 1
ATOM 2294 N N . SER A 1 300 ? 61.297 29.790 22.870 1.00 5.92 300 SER A N 1
ATOM 2295 C CA . SER A 1 300 ? 62.701 29.452 22.646 1.00 7.71 300 SER A CA 1
ATOM 2296 C C . SER A 1 300 ? 63.205 28.195 23.365 1.00 8.45 300 SER A C 1
ATOM 2297 O O . SER A 1 300 ? 64.120 27.530 22.872 1.00 9.99 300 SER A O 1
ATOM 2300 N N . PHE A 1 301 ? 62.616 27.864 24.514 1.00 8.03 301 PHE A N 1
ATOM 2301 C CA . PHE A 1 301 ? 63.063 26.710 25.301 1.00 7.79 301 PHE A CA 1
ATOM 2302 C C . PHE A 1 301 ? 62.346 25.382 25.013 1.00 7.64 301 PHE A C 1
ATOM 2303 O O . PHE A 1 301 ? 62.959 24.313 25.124 1.00 8.15 301 PHE A O 1
ATOM 2311 N N . ILE A 1 302 ? 61.062 25.441 24.656 1.00 6.75 302 ILE A N 1
ATOM 2312 C CA . ILE A 1 302 ? 60.300 24.226 24.361 1.00 7.49 302 ILE A CA 1
ATOM 2313 C C . ILE A 1 302 ? 59.527 24.269 23.035 1.00 7.91 302 ILE A C 1
ATOM 2314 O O . ILE A 1 302 ? 58.496 23.605 22.893 1.00 7.74 302 ILE A O 1
ATOM 2319 N N . ALA A 1 303 ? 60.028 25.045 22.073 1.00 6.19 303 ALA A N 1
ATOM 2320 C CA . ALA A 1 303 ? 59.406 25.159 20.747 1.00 7.00 303 ALA A CA 1
ATOM 2321 C C . ALA A 1 303 ? 57.901 25.429 20.796 1.00 7.10 303 ALA A C 1
ATOM 2322 O O . ALA A 1 303 ? 57.142 24.883 19.991 1.00 6.63 303 ALA A O 1
ATOM 2324 N N . GLY A 1 304 ? 57.483 26.288 21.724 1.00 6.04 304 GLY A N 1
ATOM 2325 C CA . GLY A 1 304 ? 56.072 26.603 21.901 1.00 7.77 304 GLY A CA 1
ATOM 2326 C C . GLY A 1 304 ? 55.241 27.072 20.715 1.00 7.86 304 GLY A C 1
ATOM 2327 O O . GLY A 1 304 ? 54.040 26.804 20.656 1.00 7.44 304 GLY A O 1
ATOM 2328 N N . GLY A 1 305 ? 55.857 27.777 19.775 1.00 8.05 305 GLY A N 1
ATOM 2329 C CA . GLY A 1 305 ? 55.106 28.261 18.628 1.00 9.36 305 GLY A CA 1
ATOM 2330 C C . GLY A 1 305 ? 54.563 27.162 17.731 1.00 9.56 305 GLY A C 1
ATOM 2331 O O . GLY A 1 305 ? 53.679 27.410 16.907 1.00 10.00 305 GLY A O 1
ATOM 2332 N N . SER A 1 306 ? 55.079 25.948 17.895 1.00 9.84 306 SER A N 1
ATOM 2333 C CA . SER A 1 306 ? 54.655 24.814 17.077 1.00 10.54 306 SER A CA 1
ATOM 2334 C C . SER A 1 306 ? 53.514 23.974 17.649 1.00 10.59 306 SER A C 1
ATOM 2335 O O . SER A 1 306 ? 52.905 23.193 16.910 1.00 10.64 306 SER A O 1
ATOM 2338 N N . TRP A 1 307 ? 53.205 24.126 18.937 1.00 8.90 307 TRP A N 1
ATOM 2339 C CA . TRP A 1 307 ? 52.158 23.292 19.533 1.00 8.56 307 TRP A CA 1
ATOM 2340 C C . TRP A 1 307 ? 51.236 23.850 20.627 1.00 8.94 307 TRP A C 1
ATOM 2341 O O . TRP A 1 307 ? 50.169 23.283 20.873 1.00 9.38 307 TRP A O 1
ATOM 2352 N N . LEU A 1 308 ? 51.623 24.936 21.288 1.00 8.61 308 LEU A N 1
ATOM 2353 C CA . LEU A 1 308 ? 50.792 25.463 22.370 1.00 9.24 308 LEU A CA 1
ATOM 2354 C C . LEU A 1 308 ? 49.381 25.889 21.965 1.00 11.15 308 LEU A C 1
ATOM 2355 O O . LEU A 1 308 ? 48.430 25.692 22.718 1.00 9.54 308 LEU A O 1
ATOM 2360 N N A LYS A 1 309 ? 49.237 26.466 20.776 0.50 14.37 309 LYS A N 1
ATOM 2361 N N B LYS A 1 309 ? 49.252 26.459 20.772 0.50 12.91 309 LYS A N 1
ATOM 2362 C CA A LYS A 1 309 ? 47.925 26.899 20.303 0.50 15.70 309 LYS A CA 1
ATOM 2363 C CA B LYS A 1 309 ? 47.951 26.891 20.274 0.50 14.13 309 LYS A CA 1
ATOM 2364 C C A LYS A 1 309 ? 46.952 25.735 20.239 0.50 12.91 309 LYS A C 1
ATOM 2365 C C B LYS A 1 309 ? 46.944 25.727 20.253 0.50 13.92 309 LYS A C 1
ATOM 2366 O O A LYS A 1 309 ? 45.795 25.851 20.677 0.50 14.51 309 LYS A O 1
ATOM 2367 O O B LYS A 1 309 ? 45.803 25.877 20.659 0.50 13.56 309 LYS A O 1
ATOM 2378 N N . ALA A 1 310 ? 47.409 24.589 19.746 1.00 12.69 310 ALA A N 1
ATOM 2379 C CA . ALA A 1 310 ? 46.574 23.398 19.627 1.00 11.94 310 ALA A CA 1
ATOM 2380 C C . ALA A 1 310 ? 46.176 22.710 20.934 1.00 11.36 310 ALA A C 1
ATOM 2381 O O . ALA A 1 310 ? 45.425 21.737 20.902 1.00 11.29 310 ALA A O 1
ATOM 2383 N N . THR A 1 311 ? 46.670 23.192 22.073 1.00 9.89 311 THR A N 1
ATOM 2384 C CA . THR A 1 311 ? 46.316 22.581 23.359 1.00 9.32 311 THR A CA 1
ATOM 2385 C C . THR A 1 311 ? 44.949 23.063 23.857 1.00 8.89 311 THR A C 1
ATOM 2386 O O . THR A 1 311 ? 44.354 22.446 24.738 1.00 9.16 311 THR A O 1
ATOM 2390 N N . THR A 1 312 ? 44.480 24.169 23.284 1.00 9.44 312 THR A N 1
ATOM 2391 C CA . THR A 1 312 ? 43.216 24.832 23.635 1.00 9.56 312 THR A CA 1
ATOM 2392 C C . THR A 1 312 ? 43.327 25.645 24.931 1.00 9.07 312 THR A C 1
ATOM 2393 O O . THR A 1 312 ? 42.330 26.199 25.404 1.00 9.47 312 THR A O 1
ATOM 2397 N N . PHE A 1 313 ? 44.541 25.732 25.488 1.00 8.02 313 PHE A N 1
ATOM 2398 C CA . PHE A 1 313 ? 44.795 26.488 26.728 1.00 7.84 313 PHE A CA 1
ATOM 2399 C C . PHE A 1 313 ? 45.485 27.835 26.442 1.00 8.72 313 PHE A C 1
ATOM 2400 O O . PHE A 1 313 ? 46.016 28.047 25.355 1.00 9.91 313 PHE A O 1
ATOM 2408 N N . PRO A 1 314 ? 45.492 28.757 27.427 1.00 9.33 314 PRO A N 1
ATOM 2409 C CA . PRO A 1 314 ? 46.133 30.074 27.266 1.00 9.53 314 PRO A CA 1
ATOM 2410 C C . PRO A 1 314 ? 47.667 29.960 27.342 1.00 9.99 314 PRO A C 1
ATOM 2411 O O . PRO A 1 314 ? 48.187 29.011 27.933 1.00 9.25 314 PRO A O 1
ATOM 2415 N N . PHE A 1 315 ? 48.383 30.925 26.759 1.00 8.39 315 PHE A N 1
ATOM 2416 C CA . PHE A 1 315 ? 49.852 30.917 26.782 1.00 9.30 315 PHE A CA 1
ATOM 2417 C C . PHE A 1 315 ? 50.494 32.222 26.303 1.00 10.49 315 PHE A C 1
ATOM 2418 O O . PHE A 1 315 ? 49.850 33.046 25.650 1.00 9.05 315 PHE A O 1
ATOM 2426 N N . SER A 1 316 ? 51.777 32.384 26.629 1.00 10.27 316 SER A N 1
ATOM 2427 C CA . SER A 1 316 ? 52.577 33.545 26.233 1.00 10.63 316 SER A CA 1
ATOM 2428 C C . SER A 1 316 ? 53.954 32.997 25.818 1.00 9.63 316 SER A C 1
ATOM 2429 O O . SER A 1 316 ? 54.596 32.286 26.590 1.00 8.10 316 SER A O 1
ATOM 2432 N N . LEU A 1 317 ? 54.406 33.335 24.610 1.00 8.53 317 LEU A N 1
ATOM 2433 C CA . LEU A 1 317 ? 55.675 32.822 24.089 1.00 7.58 317 LEU A CA 1
ATOM 2434 C C . LEU A 1 317 ? 56.989 33.499 24.505 1.00 6.59 317 LEU A C 1
ATOM 2435 O O . LEU A 1 317 ? 58.029 32.837 24.540 1.00 6.50 317 LEU A O 1
ATOM 2440 N N . GLY A 1 318 ? 56.960 34.795 24.813 1.00 6.53 318 GLY A N 1
ATOM 2441 C CA . GLY A 1 318 ? 58.191 35.484 25.182 1.00 5.86 318 GLY A CA 1
ATOM 2442 C C . GLY A 1 318 ? 58.243 36.104 26.569 1.00 7.20 318 GLY A C 1
ATOM 2443 O O . GLY A 1 318 ? 57.695 35.550 27.521 1.00 6.87 318 GLY A O 1
ATOM 2444 N N . LEU A 1 319 ? 58.918 37.249 26.680 1.00 7.25 319 LEU A N 1
ATOM 2445 C CA . LEU A 1 319 ? 59.051 37.971 27.946 1.00 8.01 319 LEU A CA 1
ATOM 2446 C C . LEU A 1 319 ? 57.835 38.853 28.218 1.00 8.92 319 LEU A C 1
ATOM 2447 O O . LEU A 1 319 ? 57.699 39.336 29.361 1.00 8.53 319 LEU A O 1
#

Sequence (318 aa):
SSTVGPNVVVAADGSGDYKTVSEAVAAAPEDSKTRYVIRIKAGVYRENVDVPKKKKNIMFLGDGRTSTIITASKNVQDGSTTFNSATVAAVGAGFLARDITFQQNTAGAAKHQAVALRVGSDLSAFYRCDILAYQDSLYVHSNRQFFINNCFIAGTVDFIFGNAAVVLQDCDIHARRRPGSGQKNMVTAQGRTDPNQNTGIVIQKSRIGATSDLQPVQSSFPTYLGRPWKEYSRTVVMQSSITNVINPAGWFPWDGNFALDTLYYGEYQNTGAGAATSGRVTWKGFKVITSSTEAQGFTPGSFIAGGSWLKKATTFPFSLGL